Protein 2F8L (pdb70)

InterPro domains:
  IPR003356 DNA methylase, adenine-specific [PF02384] (98-310)
  IPR016843 S-adenosyl-L-methionine dependent adenine methyltransferase, bacteria, predicted [PIRSF026567] (1-331)
  IPR029063 S-adenosyl-L-methionine-dependent methyltransferase superfamily [G3DSA:3.40.50.150] (88-332)
  IPR029063 S-adenosyl-L-methionine-dependent methyltransferase superfamily [SSF53335] (14-311)
  IPR048375 YtxK-like, N-terminal helical domain [PF21106] (8-87)
  IPR052933 DNA Protection and Modification [PTHR41313] (4-294)

Organism: Listeria monocytogenes serovar 1/2a (strain ATCC BAA-679 / EGD-e) (NCBI:txid169963)

Structure (mmCIF, N/CA/C/O backbone):
data_2F8L
#
_entry.id   2F8L
#
_cell.length_a   99.595
_cell.length_b   99.595
_cell.length_c   117.084
_cell.angle_alpha   90.00
_cell.angle_beta   90.00
_cell.angle_gamma   90.00
#
_symmetry.space_group_name_H-M   'I 41'
#
loop_
_entity.id
_entity.type
_entity.pdbx_description
1 polymer 'hypothetical protein lmo1582'
2 non-polymer 'CHLORIDE ION'
3 non-polymer 'SULFATE ION'
4 non-polymer S-ADENOSYLMETHIONINE
5 non-polymer GLYCEROL
6 water water
#
loop_
_atom_site.group_PDB
_atom_site.id
_atom_site.type_symbol
_atom_site.label_atom_id
_atom_site.label_alt_id
_atom_site.label_comp_id
_atom_site.label_asym_id
_atom_site.label_entity_id
_atom_site.label_seq_id
_atom_site.pdbx_PDB_ins_code
_atom_site.Cartn_x
_atom_site.Cartn_y
_atom_site.Cartn_z
_atom_site.occupancy
_atom_site.B_iso_or_equiv
_atom_site.auth_seq_id
_atom_site.auth_comp_id
_atom_site.auth_asym_id
_atom_site.auth_atom_id
_atom_site.pdbx_PDB_model_num
ATOM 1 N N . ALA A 1 14 ? 62.958 10.771 47.927 1.00 48.66 2 ALA A N 1
ATOM 2 C CA . ALA A 1 14 ? 63.062 10.620 49.405 1.00 48.68 2 ALA A CA 1
ATOM 3 C C . ALA A 1 14 ? 62.294 9.442 49.952 1.00 50.89 2 ALA A C 1
ATOM 4 O O . ALA A 1 14 ? 62.627 8.272 49.733 1.00 53.72 2 ALA A O 1
ATOM 6 N N . ASN A 1 15 ? 61.226 9.783 50.650 1.00 52.64 3 ASN A N 1
ATOM 7 C CA . ASN A 1 15 ? 60.725 8.992 51.756 1.00 53.20 3 ASN A CA 1
ATOM 8 C C . ASN A 1 15 ? 61.672 9.168 52.936 1.00 51.33 3 ASN A C 1
ATOM 9 O O . ASN A 1 15 ? 61.259 9.628 53.992 1.00 52.02 3 ASN A O 1
ATOM 14 N N . GLU A 1 16 ? 62.938 8.817 52.752 1.00 49.86 4 GLU A N 1
ATOM 15 C CA . GLU A 1 16 ? 63.990 9.239 53.683 1.00 49.01 4 GLU A CA 1
ATOM 16 C C . GLU A 1 16 ? 63.821 10.741 54.057 1.00 44.96 4 GLU A C 1
ATOM 17 O O . GLU A 1 16 ? 63.528 11.078 55.215 1.00 38.51 4 GLU A O 1
ATOM 23 N N . ALA A 1 17 ? 63.955 11.624 53.067 1.00 43.49 5 ALA A N 1
ATOM 24 C CA . ALA A 1 17 ? 63.701 13.056 53.255 1.00 42.39 5 ALA A CA 1
ATOM 25 C C . ALA A 1 17 ? 62.246 13.366 53.627 1.00 42.42 5 ALA A C 1
ATOM 26 O O . ALA A 1 17 ? 62.018 14.170 54.535 1.00 42.36 5 ALA A O 1
ATOM 28 N N . THR A 1 18 ? 61.256 12.753 52.971 1.00 42.52 6 THR A N 1
ATOM 29 C CA . THR A 1 18 ? 59.866 13.156 53.285 1.00 42.30 6 THR A CA 1
ATOM 30 C C . THR A 1 18 ? 59.522 12.779 54.751 1.00 42.29 6 THR A C 1
ATOM 31 O O . THR A 1 18 ? 58.896 13.573 55.446 1.00 41.83 6 THR A O 1
ATOM 35 N N . GLN A 1 19 ? 59.984 11.615 55.231 1.00 42.69 7 GLN A N 1
ATOM 36 C CA . GLN A 1 19 ? 59.783 11.191 56.647 1.00 44.26 7 GLN A CA 1
ATOM 37 C C . GLN A 1 19 ? 60.441 12.134 57.658 1.00 44.86 7 GLN A C 1
ATOM 38 O O . GLN A 1 19 ? 59.849 12.453 58.694 1.00 44.91 7 GLN A O 1
ATOM 44 N N . GLU A 1 20 ? 61.671 12.550 57.356 1.00 44.31 8 GLU A N 1
ATOM 45 C CA . GLU A 1 20 ? 62.372 13.571 58.134 1.00 44.30 8 GLU A CA 1
ATOM 46 C C . GLU A 1 20 ? 61.537 14.848 58.273 1.00 42.68 8 GLU A C 1
ATOM 47 O O . GLU A 1 20 ? 61.368 15.355 59.381 1.00 41.18 8 GLU A O 1
ATOM 53 N N . LEU A 1 21 ? 61.004 15.351 57.153 1.00 42.16 9 LEU A N 1
ATOM 54 C CA . LEU A 1 21 ? 60.162 16.547 57.174 1.00 41.66 9 LEU A CA 1
ATOM 55 C C . LEU A 1 21 ? 58.853 16.308 57.933 1.00 42.75 9 LEU A C 1
ATOM 56 O O . LEU A 1 21 ? 58.404 17.179 58.691 1.00 43.01 9 LEU A O 1
ATOM 61 N N . PHE A 1 22 ? 58.239 15.142 57.725 1.00 42.62 10 PHE A N 1
ATOM 62 C CA . PHE A 1 22 ? 56.957 14.849 58.359 1.00 44.41 10 PHE A CA 1
ATOM 63 C C . PHE A 1 22 ? 57.154 14.757 59.867 1.00 43.33 10 PHE A C 1
ATOM 64 O O . PHE A 1 22 ? 56.323 15.259 60.627 1.00 43.36 10 PHE A O 1
ATOM 72 N N . GLN A 1 23 ? 58.246 14.128 60.297 1.00 42.78 11 GLN A N 1
ATOM 73 C CA . GLN A 1 23 ? 58.547 14.042 61.736 1.00 44.08 11 GLN A CA 1
ATOM 74 C C . GLN A 1 23 ? 58.698 15.433 62.366 1.00 42.63 11 GLN A C 1
ATOM 75 O O . GLN A 1 23 ? 58.211 15.661 63.472 1.00 42.12 11 GLN A O 1
ATOM 81 N N . VAL A 1 24 ? 59.307 16.372 61.642 1.00 42.70 12 VAL A N 1
ATOM 82 C CA . VAL A 1 24 ? 59.424 17.752 62.126 1.00 42.87 12 VAL A CA 1
ATOM 83 C C . VAL A 1 24 ? 58.061 18.433 62.176 1.00 43.39 12 VAL A C 1
ATOM 84 O O . VAL A 1 24 ? 57.751 19.141 63.130 1.00 43.70 12 VAL A O 1
ATOM 88 N N . LEU A 1 25 ? 57.253 18.217 61.146 1.00 44.67 13 LEU A N 1
ATOM 89 C CA . LEU A 1 25 ? 55.900 18.792 61.076 1.00 45.38 13 LEU A CA 1
ATOM 90 C C . LEU A 1 25 ? 54.994 18.202 62.158 1.00 45.31 13 LEU A C 1
ATOM 91 O O . LEU A 1 25 ? 54.210 18.920 62.787 1.00 45.78 13 LEU A O 1
ATOM 96 N N . ASP A 1 26 ? 55.096 16.888 62.346 1.00 44.97 14 ASP A N 1
ATOM 97 C CA . ASP A 1 26 ? 54.215 16.159 63.252 1.00 44.67 14 ASP A CA 1
ATOM 98 C C . ASP A 1 26 ? 54.497 16.592 64.680 1.00 44.43 14 ASP A C 1
ATOM 99 O O . ASP A 1 26 ? 53.595 17.056 65.372 1.00 42.65 14 ASP A O 1
ATOM 104 N N . ASN A 1 27 ? 55.758 16.457 65.093 1.00 44.50 15 ASN A N 1
ATOM 105 C CA . ASN A 1 27 ? 56.190 16.786 66.451 1.00 46.13 15 ASN A CA 1
ATOM 106 C C . ASN A 1 27 ? 55.829 18.209 66.840 1.00 45.80 15 ASN A C 1
ATOM 107 O O . ASN A 1 27 ? 55.343 18.453 67.943 1.00 46.12 15 ASN A O 1
ATOM 112 N N . THR A 1 28 ? 56.082 19.145 65.932 1.00 44.53 16 THR A N 1
ATOM 113 C CA . THR A 1 28 ? 55.854 20.551 66.213 1.00 43.19 16 THR A CA 1
ATOM 114 C C . THR A 1 28 ? 54.351 20.874 66.193 1.00 44.01 16 THR A C 1
ATOM 115 O O . THR A 1 28 ? 53.894 21.682 67.001 1.00 44.50 16 THR A O 1
ATOM 119 N N . ALA A 1 29 ? 53.583 20.224 65.306 1.00 44.17 17 ALA A N 1
ATOM 120 C CA . ALA A 1 29 ? 52.117 20.412 65.255 1.00 43.60 17 ALA A CA 1
ATOM 121 C C . ALA A 1 29 ? 51.415 19.830 66.496 1.00 43.05 17 ALA A C 1
ATOM 122 O O . ALA A 1 29 ? 50.424 20.391 66.964 1.00 42.39 17 ALA A O 1
ATOM 124 N N . ILE A 1 30 ? 51.925 18.714 67.017 1.00 42.78 18 ILE A N 1
ATOM 125 C CA . ILE A 1 30 ? 51.399 18.114 68.259 1.00 42.50 18 ILE A CA 1
ATOM 126 C C . ILE A 1 30 ? 51.592 19.035 69.468 1.00 42.11 18 ILE A C 1
ATOM 127 O O . ILE A 1 30 ? 50.740 19.058 70.356 1.00 42.58 18 ILE A O 1
ATOM 132 N N . ILE A 1 31 ? 52.699 19.784 69.491 1.00 41.77 19 ILE A N 1
ATOM 133 C CA . ILE A 1 31 ? 52.928 20.829 70.502 1.00 41.13 19 ILE A CA 1
ATOM 134 C C . ILE A 1 31 ? 51.931 21.977 70.332 1.00 41.58 19 ILE A C 1
ATOM 135 O O . ILE A 1 31 ? 51.179 22.303 71.252 1.00 41.06 19 ILE A O 1
ATOM 140 N N . LEU A 1 32 ? 51.928 22.578 69.143 1.00 42.97 20 LEU A N 1
ATOM 141 C CA . LEU A 1 32 ? 51.026 23.695 68.833 1.00 43.52 20 LEU A CA 1
ATOM 142 C C . LEU A 1 32 ? 49.544 23.315 68.988 1.00 43.66 20 LEU A C 1
ATOM 143 O O . LEU A 1 32 ? 48.727 24.154 69.372 1.00 44.62 20 LEU A O 1
ATOM 148 N N . GLN A 1 33 ? 49.210 22.053 68.720 1.00 42.51 21 GLN A N 1
ATOM 149 C CA . GLN A 1 33 ? 47.849 21.547 68.936 1.00 42.79 21 GLN A CA 1
ATOM 150 C C . GLN A 1 33 ? 47.463 21.598 70.413 1.00 43.31 21 GLN A C 1
ATOM 151 O O . GLN A 1 33 ? 46.310 21.887 70.743 1.00 42.57 21 GLN A O 1
ATOM 157 N N . ASN A 1 34 ? 48.428 21.326 71.292 1.00 43.06 22 ASN A N 1
ATOM 158 C CA . ASN A 1 34 ? 48.167 21.268 72.724 1.00 43.24 22 ASN A CA 1
ATOM 159 C C . ASN A 1 34 ? 48.249 22.641 73.407 1.00 42.25 22 ASN A C 1
ATOM 160 O O . ASN A 1 34 ? 47.367 22.999 74.192 1.00 42.02 22 ASN A O 1
ATOM 165 N N . GLU A 1 35 ? 49.296 23.405 73.103 1.00 40.60 23 GLU A N 1
ATOM 166 C CA . GLU A 1 35 ? 49.489 24.730 73.704 1.00 38.67 23 GLU A CA 1
ATOM 167 C C . GLU A 1 35 ? 48.392 25.708 73.292 1.00 37.54 23 GLU A C 1
ATOM 168 O O . GLU A 1 35 ? 47.812 26.399 74.132 1.00 33.58 23 GLU A O 1
ATOM 174 N N . LEU A 1 36 ? 48.105 25.742 71.989 1.00 38.53 24 LEU A N 1
ATOM 175 C CA . LEU A 1 36 ? 47.140 26.679 71.418 1.00 38.63 24 LEU A CA 1
ATOM 176 C C . LEU A 1 36 ? 45.696 26.141 71.467 1.00 39.92 24 LEU A C 1
ATOM 177 O O . LEU A 1 36 ? 44.745 26.906 71.272 1.00 39.75 24 LEU A O 1
ATOM 182 N N . GLU A 1 37 ? 45.544 24.836 71.720 1.00 41.17 25 GLU A N 1
ATOM 183 C CA . GLU A 1 37 ? 44.231 24.149 71.757 1.00 42.24 25 GLU A CA 1
ATOM 184 C C . GLU A 1 37 ? 43.463 24.217 70.414 1.00 44.12 25 GLU A C 1
ATOM 185 O O . GLU A 1 37 ? 42.233 24.352 70.368 1.00 44.74 25 GLU A O 1
ATOM 191 N N . ILE A 1 38 ? 44.216 24.091 69.328 1.00 43.96 26 ILE A N 1
ATOM 192 C CA . ILE A 1 38 ? 43.673 24.107 67.978 1.00 43.25 26 ILE A CA 1
ATOM 193 C C . ILE A 1 38 ? 43.718 22.674 67.437 1.00 44.95 26 ILE A C 1
ATOM 194 O O . ILE A 1 38 ? 44.358 21.808 68.032 1.00 42.91 26 ILE A O 1
ATOM 199 N N . SER A 1 39 ? 43.030 22.418 66.323 1.00 46.71 27 SER A N 1
ATOM 200 C CA . SER A 1 39 ? 43.045 21.077 65.714 1.00 47.21 27 SER A CA 1
ATOM 201 C C . SER A 1 39 ? 44.451 20.741 65.196 1.00 46.91 27 SER A C 1
ATOM 202 O O . SER A 1 39 ? 45.278 21.638 64.994 1.00 46.58 27 SER A O 1
ATOM 205 N N . TYR A 1 40 ? 44.724 19.451 65.003 1.00 46.42 28 TYR A N 1
ATOM 206 C CA . TYR A 1 40 ? 45.990 19.030 64.406 1.00 45.30 28 TYR A CA 1
ATOM 207 C C . TYR A 1 40 ? 46.130 19.648 63.025 1.00 44.65 28 TYR A C 1
ATOM 208 O O . TYR A 1 40 ? 47.226 20.034 62.628 1.00 43.04 28 TYR A O 1
ATOM 217 N N . LEU A 1 41 ? 45.015 19.743 62.298 1.00 46.23 29 LEU A N 1
ATOM 218 C CA . LEU A 1 41 ? 45.021 20.277 60.933 1.00 46.31 29 LEU A CA 1
ATOM 219 C C . LEU A 1 41 ? 45.340 21.772 60.920 1.00 45.76 29 LEU A C 1
ATOM 220 O O . LEU A 1 41 ? 46.127 22.244 60.094 1.00 46.06 29 LEU A O 1
ATOM 225 N N . GLU A 1 42 ? 44.740 22.507 61.853 1.00 45.09 30 GLU A N 1
ATOM 226 C CA . GLU A 1 42 ? 45.049 23.919 62.034 1.00 44.45 30 GLU A CA 1
ATOM 227 C C . GLU A 1 42 ? 46.468 24.133 62.565 1.00 43.78 30 GLU A C 1
ATOM 228 O O . GLU A 1 42 ? 47.081 25.173 62.293 1.00 44.10 30 GLU A O 1
ATOM 234 N N . ALA A 1 43 ? 46.971 23.157 63.330 1.00 43.66 31 ALA A N 1
ATOM 235 C CA . ALA A 1 43 ? 48.343 23.184 63.861 1.00 44.26 31 ALA A CA 1
ATOM 236 C C . ALA A 1 43 ? 49.381 22.943 62.757 1.00 43.87 31 ALA A C 1
ATOM 237 O O . ALA A 1 43 ? 50.512 23.450 62.836 1.00 46.43 31 ALA A O 1
ATOM 239 N N . VAL A 1 44 ? 49.000 22.155 61.750 1.00 44.77 32 VAL A N 1
ATOM 240 C CA . VAL A 1 44 ? 49.846 21.914 60.564 1.00 43.50 32 VAL A CA 1
ATOM 241 C C . VAL A 1 44 ? 50.050 23.216 59.783 1.00 41.85 32 VAL A C 1
ATOM 242 O O . VAL A 1 44 ? 51.159 23.509 59.353 1.00 41.44 32 VAL A O 1
ATOM 246 N N . TYR A 1 45 ? 49.005 24.027 59.646 1.00 41.46 33 TYR A N 1
ATOM 247 C CA . TYR A 1 45 ? 49.172 25.330 58.999 1.00 41.50 33 TYR A CA 1
ATOM 248 C C . TYR A 1 45 ? 50.132 26.218 59.815 1.00 41.72 33 TYR A C 1
ATOM 249 O O . TYR A 1 45 ? 51.139 26.733 59.293 1.00 42.93 33 TYR A O 1
ATOM 258 N N . GLU A 1 46 ? 49.791 26.384 61.094 1.00 40.43 34 GLU A N 1
ATOM 259 C CA . GLU A 1 46 ? 50.567 27.185 62.045 1.00 39.74 34 GLU A CA 1
ATOM 260 C C . GLU A 1 46 ? 52.037 26.768 62.121 1.00 37.41 34 GLU A C 1
ATOM 261 O O . GLU A 1 46 ? 52.913 27.623 62.048 1.00 36.53 34 GLU A O 1
ATOM 267 N N . THR A 1 47 ? 52.311 25.470 62.236 1.00 37.03 35 THR A N 1
ATOM 268 C CA . THR A 1 47 ? 53.710 24.997 62.235 1.00 37.88 35 THR A CA 1
ATOM 269 C C . THR A 1 47 ? 54.423 25.257 60.902 1.00 38.16 35 THR A C 1
ATOM 270 O O . THR A 1 47 ? 55.595 25.612 60.886 1.00 37.13 35 THR A O 1
ATOM 274 N N . GLY A 1 48 ? 53.691 25.141 59.794 1.00 38.76 36 GLY A N 1
ATOM 275 C CA . GLY A 1 48 ? 54.261 25.346 58.462 1.00 38.88 36 GLY A CA 1
ATOM 276 C C . GLY A 1 48 ? 54.689 26.762 58.120 1.00 36.96 36 GLY A C 1
ATOM 277 O O . GLY A 1 48 ? 55.665 26.960 57.411 1.00 37.04 36 GLY A O 1
ATOM 278 N N . GLU A 1 49 ? 53.932 27.750 58.575 1.00 37.96 37 GLU A N 1
ATOM 279 C CA . GLU A 1 49 ? 54.360 29.140 58.443 1.00 38.88 37 GLU A CA 1
ATOM 280 C C . GLU A 1 49 ? 55.600 29.413 59.287 1.00 39.37 37 GLU A C 1
ATOM 281 O O . GLU A 1 49 ? 56.491 30.149 58.855 1.00 40.02 37 GLU A O 1
ATOM 287 N N . ASN A 1 50 ? 55.663 28.822 60.484 1.00 41.55 38 ASN A N 1
ATOM 288 C CA . ASN A 1 50 ? 56.860 28.942 61.349 1.00 40.47 38 ASN A CA 1
ATOM 289 C C . ASN A 1 50 ? 58.088 28.432 60.596 1.00 39.61 38 ASN A C 1
ATOM 290 O O . ASN A 1 50 ? 59.062 29.148 60.405 1.00 39.49 38 ASN A O 1
ATOM 295 N N . LEU A 1 51 ? 58.011 27.183 60.154 1.00 39.46 39 LEU A N 1
ATOM 296 C CA . LEU A 1 51 ? 59.070 26.550 59.374 1.00 39.65 39 LEU A CA 1
ATOM 297 C C . LEU A 1 51 ? 59.477 27.380 58.146 1.00 39.22 39 LEU A C 1
ATOM 29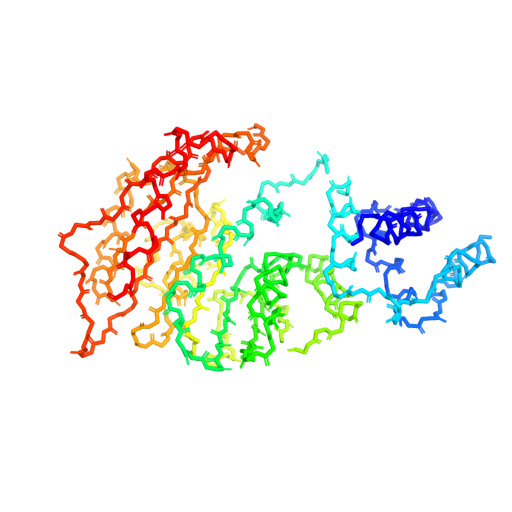8 O O . LEU A 1 51 ? 60.664 27.557 57.873 1.00 37.99 39 LEU A O 1
ATOM 303 N N . PHE A 1 52 ? 58.491 27.884 57.404 1.00 38.21 40 PHE A N 1
ATOM 304 C CA . PHE A 1 52 ? 58.773 28.621 56.172 1.00 36.55 40 PHE A CA 1
ATOM 305 C C . PHE A 1 52 ? 59.437 29.976 56.405 1.00 36.91 40 PHE A C 1
ATOM 306 O O . PHE A 1 52 ? 60.376 30.345 55.680 1.00 38.50 40 PHE A O 1
ATOM 314 N N . GLN A 1 53 ? 58.926 30.704 57.400 1.00 37.92 41 GLN A N 1
ATOM 315 C CA . GLN A 1 53 ? 59.407 32.048 57.764 1.00 39.68 41 GLN A CA 1
ATOM 316 C C . GLN A 1 53 ? 60.609 32.065 58.737 1.00 40.88 41 GLN A C 1
ATOM 317 O O . GLN A 1 53 ? 61.240 33.114 58.953 1.00 39.30 41 GLN A O 1
ATOM 323 N N . LYS A 1 54 ? 60.901 30.905 59.327 1.00 42.47 42 LYS A N 1
ATOM 324 C CA . LYS A 1 54 ? 62.023 30.718 60.239 1.00 43.54 42 LYS A CA 1
ATOM 325 C C . LYS A 1 54 ? 61.846 31.490 61.560 1.00 44.60 42 LYS A C 1
ATOM 326 O O . LYS A 1 54 ? 62.811 32.000 62.127 1.00 43.31 42 LYS A O 1
ATOM 332 N N . GLU A 1 55 ? 60.597 31.555 62.029 1.00 45.67 43 GLU A N 1
ATOM 333 C CA . GLU A 1 55 ? 60.243 32.137 63.330 1.00 46.80 43 GLU A CA 1
ATOM 334 C C . GLU A 1 55 ? 59.278 31.205 64.057 1.00 45.43 43 GLU A C 1
ATOM 335 O O . GLU A 1 55 ? 58.653 30.373 63.426 1.00 44.65 43 GLU A O 1
ATOM 341 N N . VAL A 1 56 ? 59.142 31.353 65.375 1.00 44.73 44 VAL A N 1
ATOM 342 C CA . VAL A 1 56 ? 57.975 30.791 66.071 1.00 43.83 44 VAL A CA 1
ATOM 343 C C . VAL A 1 56 ? 56.971 31.939 66.181 1.00 45.12 44 VAL A C 1
ATOM 344 O O . VAL A 1 56 ? 57.112 32.825 67.020 1.00 45.58 44 VAL A O 1
ATOM 348 N N . LEU A 1 57 ? 55.966 31.915 65.303 1.00 46.18 45 LEU A N 1
ATOM 349 C CA . LEU A 1 57 ? 55.100 33.080 65.079 1.00 46.05 45 LEU A CA 1
ATOM 350 C C . LEU A 1 57 ? 54.166 33.415 66.248 1.00 46.68 45 LEU A C 1
ATOM 351 O O . LEU A 1 57 ? 53.744 34.559 66.392 1.00 47.02 45 LEU A O 1
ATOM 356 N N . GLN A 1 58 ? 53.865 32.426 67.083 1.00 47.63 46 GLN A N 1
ATOM 357 C CA . GLN A 1 58 ? 52.901 32.586 68.173 1.00 47.70 46 GLN A CA 1
ATOM 358 C C . GLN A 1 58 ? 53.617 32.509 69.527 1.00 46.48 46 GLN A C 1
ATOM 359 O O . GLN A 1 58 ? 53.267 31.698 70.392 1.00 46.39 46 GLN A O 1
ATOM 365 N N . LYS A 1 59 ? 54.613 33.384 69.688 1.00 45.07 47 LYS A N 1
ATOM 366 C CA . LYS A 1 59 ? 55.503 33.389 70.855 1.00 43.32 47 LYS A CA 1
ATOM 367 C C . LYS A 1 59 ? 54.729 33.708 72.132 1.00 43.66 47 LYS A C 1
ATOM 368 O O . LYS A 1 59 ? 54.812 32.972 73.113 1.00 43.77 47 LYS A O 1
ATOM 370 N N . GLU A 1 60 ? 53.952 34.787 72.110 1.00 43.93 48 GLU A N 1
ATOM 371 C CA . GLU A 1 60 ? 53.091 35.142 73.238 1.00 44.58 48 GLU A CA 1
ATOM 372 C C . GLU A 1 60 ? 51.820 34.279 73.317 1.00 45.32 48 GLU A C 1
ATOM 373 O O . GLU A 1 60 ? 50.709 34.809 73.303 1.00 47.60 48 GLU A O 1
ATOM 379 N N . GLU A 1 61 ? 51.980 32.959 73.407 1.00 44.31 49 GLU A N 1
ATOM 380 C CA . GLU A 1 61 ? 50.836 32.033 73.456 1.00 43.21 49 GLU A CA 1
ATOM 381 C C . GLU A 1 61 ? 51.325 30.618 73.812 1.00 42.12 49 GLU A C 1
ATOM 382 O O . GLU A 1 61 ? 52.292 30.464 74.547 1.00 38.51 49 GLU A O 1
ATOM 384 N N . LYS A 1 66 ? 58.778 25.361 75.509 1.00 46.47 54 LYS A N 1
ATOM 385 C CA . LYS A 1 66 ? 58.099 24.896 74.292 1.00 48.56 54 LYS A CA 1
ATOM 386 C C . LYS A 1 66 ? 58.658 25.620 73.058 1.00 48.39 54 LYS A C 1
ATOM 387 O O . LYS A 1 66 ? 59.052 24.984 72.079 1.00 49.56 54 LYS A O 1
ATOM 393 N N . GLN A 1 67 ? 58.699 26.950 73.131 1.00 48.16 55 GLN A N 1
ATOM 394 C CA . GLN A 1 67 ? 59.283 27.805 72.088 1.00 46.30 55 GLN A CA 1
ATOM 395 C C . GLN A 1 67 ? 60.701 27.362 71.703 1.00 45.23 55 GLN A C 1
ATOM 396 O O . GLN A 1 67 ? 61.039 27.316 70.519 1.00 45.64 55 GLN A O 1
ATOM 402 N N . LEU A 1 68 ? 61.514 27.023 72.704 1.00 42.52 56 LEU A N 1
ATOM 403 C CA . LEU A 1 68 ? 62.846 26.459 72.478 1.00 41.61 56 LEU A CA 1
ATOM 404 C C . LEU A 1 68 ? 62.719 25.118 71.740 1.00 40.39 56 LEU A C 1
ATOM 405 O O . LEU A 1 68 ? 63.435 24.867 70.715 1.00 39.03 56 LEU A O 1
ATOM 407 N N . LYS A 1 69 ? 61.830 24.252 72.232 1.00 41.03 57 LYS A N 1
ATOM 408 C CA . LYS A 1 69 ? 61.601 22.932 71.646 1.00 41.90 57 LYS A CA 1
ATOM 409 C C . LYS A 1 69 ? 61.179 23.025 70.170 1.00 43.35 57 LYS A C 1
ATOM 410 O O . LYS A 1 69 ? 61.714 22.300 69.331 1.00 43.63 57 LYS A O 1
ATOM 412 N N . LEU A 1 70 ? 60.239 23.921 69.861 1.00 44.39 58 LEU A N 1
ATOM 413 C CA . LEU A 1 70 ? 59.785 24.155 68.474 1.00 45.31 58 LEU A CA 1
ATOM 414 C C . LEU A 1 70 ? 60.924 24.583 67.541 1.00 45.84 58 LEU A C 1
ATOM 415 O O . LEU A 1 70 ? 61.120 24.000 66.478 1.00 47.01 58 LEU A O 1
ATOM 420 N N . GLN A 1 71 ? 61.665 25.601 67.962 1.00 46.53 59 GLN A N 1
ATOM 421 C CA . GLN A 1 71 ? 62.787 26.160 67.208 1.00 47.09 59 GLN A CA 1
ATOM 422 C C . GLN A 1 71 ? 63.875 25.126 66.883 1.00 45.98 59 GLN A C 1
ATOM 423 O O . GLN A 1 71 ? 64.394 25.096 65.751 1.00 45.77 59 GLN A O 1
ATOM 429 N N . ALA A 1 72 ? 64.211 24.290 67.874 1.00 44.98 60 ALA A N 1
ATOM 430 C CA . ALA A 1 72 ? 65.201 23.218 67.697 1.00 44.83 60 ALA A CA 1
ATOM 431 C C . ALA A 1 72 ? 64.738 22.188 66.665 1.00 45.72 60 ALA A C 1
ATOM 432 O O . ALA A 1 72 ? 65.540 21.662 65.890 1.00 47.14 60 ALA A O 1
ATOM 434 N N . SER A 1 73 ? 63.439 21.905 66.660 1.00 44.58 61 SER A N 1
ATOM 435 C CA . SER A 1 73 ? 62.863 20.966 65.710 1.00 44.29 61 SER A CA 1
ATOM 436 C C . SER A 1 73 ? 62.862 21.542 64.279 1.00 42.07 61 SER A C 1
ATOM 437 O O . SER A 1 73 ? 63.169 20.830 63.319 1.00 39.29 61 SER A O 1
ATOM 440 N N . TYR A 1 74 ? 62.547 22.832 64.154 1.00 41.27 62 TYR A N 1
ATOM 441 C CA . TYR A 1 74 ? 62.571 23.530 62.862 1.00 41.48 62 TYR A CA 1
ATOM 442 C C . TYR A 1 74 ? 63.978 23.685 62.275 1.00 41.21 62 TYR A C 1
ATOM 443 O O . TYR A 1 74 ? 64.163 23.654 61.059 1.00 40.86 62 TYR A O 1
ATOM 452 N N . GLU A 1 75 ? 64.964 23.876 63.141 1.00 42.95 63 GLU A N 1
ATOM 453 C CA . GLU A 1 75 ? 66.328 24.110 62.686 1.00 42.92 63 GLU A CA 1
ATOM 454 C C . GLU A 1 75 ? 67.081 22.800 62.407 1.00 41.42 63 GLU A C 1
ATOM 455 O O . GLU A 1 75 ? 68.114 22.802 61.705 1.00 40.67 63 GLU A O 1
ATOM 461 N N . SER A 1 76 ? 66.519 21.681 62.887 1.00 41.05 64 SER A N 1
ATOM 462 C CA . SER A 1 76 ? 67.047 20.346 62.583 1.00 39.76 64 SER A CA 1
ATOM 463 C C . SER A 1 76 ? 67.031 19.986 61.087 1.00 39.83 64 SER A C 1
ATOM 464 O O . SER A 1 76 ? 67.687 19.017 60.685 1.00 37.69 64 SER A O 1
ATOM 467 N N . ILE A 1 77 ? 66.261 20.718 60.274 1.00 40.55 65 ILE A N 1
ATOM 468 C CA . ILE A 1 77 ? 66.280 20.509 58.822 1.00 42.33 65 ILE A CA 1
ATOM 469 C C . ILE A 1 77 ? 66.472 21.829 58.078 1.00 43.92 65 ILE A C 1
ATOM 470 O O . ILE A 1 77 ? 66.111 22.901 58.587 1.00 45.02 65 ILE A O 1
ATOM 475 N N . GLU A 1 78 ? 67.065 21.737 56.886 1.00 44.53 66 GLU A N 1
ATOM 476 C CA . GLU A 1 78 ? 67.197 22.867 55.971 1.00 45.49 66 GLU A CA 1
ATOM 477 C C . GLU A 1 78 ? 66.404 22.501 54.744 1.00 45.93 66 GLU A C 1
ATOM 478 O O . GLU A 1 78 ? 66.762 21.556 54.036 1.00 44.98 66 GLU A O 1
ATOM 484 N N . LEU A 1 79 ? 65.316 23.233 54.493 1.00 48.07 67 LEU A N 1
ATOM 485 C CA . LEU A 1 79 ? 64.348 22.832 53.462 1.00 47.06 67 LEU A CA 1
ATOM 486 C C . LEU A 1 79 ? 64.893 22.953 52.042 1.00 45.90 67 LEU A C 1
ATOM 487 O O . LEU A 1 79 ? 64.381 22.304 51.131 1.00 45.04 67 LEU A O 1
ATOM 492 N N . GLU A 1 80 ? 65.930 23.769 51.859 1.00 45.36 68 GLU A N 1
ATOM 493 C CA . GLU A 1 80 ? 66.521 23.994 50.541 1.00 45.39 68 GLU A CA 1
ATOM 494 C C . GLU A 1 80 ? 67.086 22.680 49.984 1.00 44.11 68 GLU A C 1
ATOM 495 O O . GLU A 1 80 ? 67.118 22.475 48.756 1.00 43.23 68 GLU A O 1
ATOM 501 N N . ASN A 1 81 ? 67.487 21.790 50.903 1.00 43.11 69 ASN A N 1
ATOM 502 C CA . ASN A 1 81 ? 67.992 20.451 50.571 1.00 42.89 69 ASN A CA 1
ATOM 503 C C . ASN A 1 81 ? 66.928 19.399 50.228 1.00 42.59 69 ASN A C 1
ATOM 504 O O . ASN A 1 81 ? 67.271 18.263 49.911 1.00 42.35 69 ASN A O 1
ATOM 509 N N . PHE A 1 82 ? 65.648 19.760 50.306 1.00 42.38 70 PHE A N 1
ATOM 510 C CA . PHE A 1 82 ? 64.565 18.835 50.019 1.00 41.05 70 PHE A CA 1
ATOM 511 C C . PHE A 1 82 ? 63.969 19.245 48.688 1.00 41.13 70 PHE A C 1
ATOM 512 O O . PHE A 1 82 ? 63.892 20.431 48.387 1.00 42.06 70 PHE A O 1
ATOM 520 N N . SER A 1 83 ? 63.530 18.277 47.891 1.00 39.73 71 SER A N 1
ATOM 521 C CA . SER A 1 83 ? 62.910 18.586 46.615 1.00 39.10 71 SER A CA 1
ATOM 522 C C . SER A 1 83 ? 61.456 19.041 46.846 1.00 39.93 71 SER A C 1
ATOM 523 O O . SER A 1 83 ? 60.886 18.872 47.941 1.00 37.01 71 SER A O 1
ATOM 526 N N . ASN A 1 84 ? 60.865 19.634 45.818 1.00 39.55 72 ASN A N 1
ATOM 527 C CA . ASN A 1 84 ? 59.474 20.053 45.915 1.00 39.94 72 ASN A CA 1
ATOM 528 C C . ASN A 1 84 ? 58.554 18.869 46.221 1.00 38.23 72 ASN A C 1
ATOM 529 O O . ASN A 1 84 ? 57.670 18.979 47.076 1.00 37.95 72 ASN A O 1
ATOM 534 N N . GLU A 1 85 ? 58.796 17.739 45.557 1.00 38.93 73 GLU A N 1
ATOM 535 C CA . GLU A 1 85 ? 58.010 16.524 45.769 1.00 39.88 73 GLU A CA 1
ATOM 536 C C . GLU A 1 85 ? 58.203 15.944 47.152 1.00 39.94 73 GLU A C 1
ATOM 537 O O . GLU A 1 85 ? 57.246 15.439 47.729 1.00 42.54 73 GLU A O 1
ATOM 543 N N . GLU A 1 86 ? 59.429 15.982 47.677 1.00 40.77 74 GLU A N 1
ATOM 544 C CA . GLU A 1 86 ? 59.687 15.509 49.044 1.00 40.18 74 GLU A CA 1
ATOM 545 C C . GLU A 1 86 ? 58.978 16.364 50.086 1.00 41.57 74 GLU A C 1
ATOM 546 O O . GLU A 1 86 ? 58.518 15.855 51.118 1.00 40.44 74 GLU A O 1
ATOM 552 N N . ILE A 1 87 ? 58.907 17.670 49.808 1.00 42.22 75 ILE A N 1
ATOM 553 C CA . ILE A 1 87 ? 58.207 18.614 50.675 1.00 40.94 75 ILE A CA 1
ATOM 554 C C . ILE A 1 87 ? 56.686 18.398 50.579 1.00 42.15 75 ILE A C 1
ATOM 555 O O . ILE A 1 87 ? 55.970 18.402 51.596 1.00 43.06 75 ILE A O 1
ATOM 560 N N . ARG A 1 88 ? 56.193 18.207 49.361 1.00 38.90 76 ARG A N 1
ATOM 561 C CA . ARG A 1 88 ? 54.787 17.939 49.184 1.00 37.08 76 ARG A CA 1
ATOM 562 C C . ARG A 1 88 ? 54.393 16.631 49.861 1.00 37.82 76 ARG A C 1
ATOM 563 O O . ARG A 1 88 ? 53.399 16.598 50.591 1.00 35.93 76 ARG A O 1
ATOM 571 N N . LYS A 1 89 ? 55.180 15.564 49.647 1.00 38.92 77 LYS A N 1
ATOM 572 C CA . LYS A 1 89 ? 54.836 14.256 50.198 1.00 39.80 77 LYS A CA 1
ATOM 573 C C . LYS A 1 89 ? 54.862 14.269 51.737 1.00 38.53 77 LYS A C 1
ATOM 574 O O . LYS A 1 89 ? 54.093 13.537 52.387 1.00 36.75 77 LYS A O 1
ATOM 580 N N . GLY A 1 90 ? 55.698 15.140 52.305 1.00 39.07 78 GLY A N 1
ATOM 581 C CA . GLY A 1 90 ? 55.808 15.317 53.743 1.00 39.47 78 GLY A CA 1
ATOM 582 C C . GLY A 1 90 ? 54.576 15.990 54.324 1.00 41.79 78 GLY A C 1
ATOM 583 O O . GLY A 1 90 ? 54.039 15.555 55.368 1.00 41.41 78 GLY A O 1
ATOM 584 N N . LEU A 1 91 ? 54.141 17.070 53.669 1.00 43.74 79 LEU A N 1
ATOM 585 C CA . LEU A 1 91 ? 52.867 17.744 54.002 1.00 42.98 79 LEU A CA 1
ATOM 586 C C . LEU A 1 91 ? 51.649 16.808 53.810 1.00 43.39 79 LEU A C 1
ATOM 587 O O . LEU A 1 91 ? 50.729 16.801 54.618 1.00 44.64 79 LEU A O 1
ATOM 592 N N . GLN A 1 92 ? 51.674 16.010 52.747 1.00 41.35 80 GLN A N 1
ATOM 593 C CA . GLN A 1 92 ? 50.622 15.044 52.449 1.00 42.57 80 GLN A CA 1
ATOM 594 C C . GLN A 1 92 ? 50.426 14.067 53.613 1.00 41.40 80 GLN A C 1
ATOM 595 O O . GLN A 1 92 ? 49.290 13.731 53.952 1.00 40.00 80 GLN A O 1
ATOM 601 N N . LEU A 1 93 ? 51.526 13.624 54.223 1.00 39.68 81 LEU A N 1
ATOM 602 C CA . LEU A 1 93 ? 51.436 12.755 55.412 1.00 39.10 81 LEU A CA 1
ATOM 603 C C . LEU A 1 93 ? 50.771 13.475 56.601 1.00 39.09 81 LEU A C 1
ATOM 604 O O . LEU A 1 93 ? 49.959 12.876 57.300 1.00 39.09 81 LEU A O 1
ATOM 609 N N . ALA A 1 94 ? 51.094 14.752 56.811 1.00 39.20 82 ALA A N 1
ATOM 610 C CA . ALA A 1 94 ? 50.489 15.537 57.903 1.00 39.46 82 ALA A CA 1
ATOM 611 C C . ALA A 1 94 ? 49.007 15.834 57.629 1.00 40.07 82 ALA A C 1
ATOM 612 O O . ALA A 1 94 ? 48.174 15.735 58.532 1.00 40.20 82 ALA A O 1
ATOM 614 N N . LEU A 1 95 ? 48.693 16.187 56.382 1.00 39.56 83 LEU A N 1
ATOM 615 C CA . LEU A 1 95 ? 47.321 16.484 55.983 1.00 42.67 83 LEU A CA 1
ATOM 616 C C . LEU A 1 95 ? 46.438 15.258 56.162 1.00 40.94 83 LEU A C 1
ATOM 617 O O . LEU A 1 95 ? 45.330 15.358 56.690 1.00 41.62 83 LEU A O 1
ATOM 622 N N . LEU A 1 96 ? 46.960 14.116 55.728 1.00 41.40 84 LEU A N 1
ATOM 623 C CA . LEU A 1 96 ? 46.301 12.821 55.844 1.00 41.45 84 LEU A CA 1
ATOM 624 C C . LEU A 1 9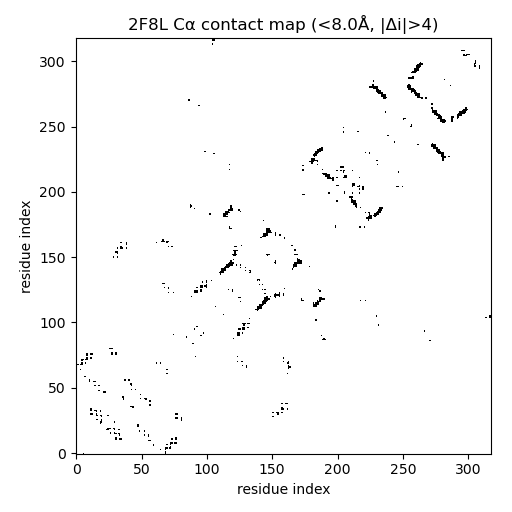6 ? 45.999 12.489 57.309 1.00 40.40 84 LEU A C 1
ATOM 625 O O . LEU A 1 96 ? 44.863 12.120 57.664 1.00 42.34 84 LEU A O 1
ATOM 630 N N . LYS A 1 97 ? 47.014 12.603 58.155 1.00 40.32 85 LYS A N 1
ATOM 631 C CA . LYS A 1 97 ? 46.833 12.475 59.617 1.00 41.32 85 LYS A CA 1
ATOM 632 C C . LYS A 1 97 ? 45.718 13.406 60.136 1.00 42.36 85 LYS A C 1
ATOM 633 O O . LYS A 1 97 ? 44.831 12.970 60.867 1.00 41.37 85 LYS A O 1
ATOM 639 N N . GLY A 1 98 ? 45.756 14.669 59.703 1.00 43.25 86 GLY A N 1
ATOM 640 C CA . GLY A 1 98 ? 44.817 15.688 60.145 1.00 42.27 86 GLY A CA 1
ATOM 641 C C . GLY A 1 98 ? 43.394 15.491 59.647 1.00 42.20 86 GLY A C 1
ATOM 642 O O . GLY A 1 98 ? 42.471 16.095 60.182 1.00 40.63 86 GLY A O 1
ATOM 651 N N . LYS A 1 100 ? 41.909 12.380 59.141 1.00 38.18 88 LYS A N 1
ATOM 652 C CA . LYS A 1 100 ? 41.499 11.015 59.436 1.00 41.01 88 LYS A CA 1
ATOM 653 C C . LYS A 1 100 ? 40.077 10.898 60.016 1.00 39.94 88 LYS A C 1
ATOM 654 O O . LYS A 1 100 ? 39.336 9.990 59.633 1.00 41.70 88 LYS A O 1
ATOM 660 N N . HIS A 1 101 ? 39.714 11.810 60.918 1.00 38.64 89 HIS A N 1
ATOM 661 C CA . HIS A 1 101 ? 38.360 11.882 61.495 1.00 37.22 89 HIS A CA 1
ATOM 662 C C . HIS A 1 101 ? 37.782 13.301 61.453 1.00 37.01 89 HIS A C 1
ATOM 663 O O . HIS A 1 101 ? 38.521 14.284 61.518 1.00 37.46 89 HIS A O 1
ATOM 670 N N . GLY A 1 102 ? 36.454 13.396 61.334 1.00 35.98 90 GLY A N 1
ATOM 671 C CA . GLY A 1 102 ? 35.751 14.667 61.437 1.00 35.80 90 GLY A CA 1
ATOM 672 C C . GLY A 1 102 ? 35.773 15.545 60.199 1.00 37.96 90 GLY A C 1
ATOM 673 O O . GLY A 1 102 ? 35.136 16.590 60.178 1.00 37.18 90 GLY A O 1
ATOM 674 N N . ILE A 1 103 ? 36.510 15.137 59.167 1.00 39.76 91 ILE A N 1
ATOM 675 C CA . ILE A 1 103 ? 36.531 15.884 57.915 1.00 40.73 91 ILE A CA 1
ATOM 676 C C . ILE A 1 103 ? 35.494 15.285 56.965 1.00 42.97 91 ILE A C 1
ATOM 677 O O . ILE A 1 103 ? 35.447 14.088 56.726 1.00 44.09 91 ILE A O 1
ATOM 682 N N . GLN A 1 104 ? 34.648 16.138 56.430 1.00 43.56 92 GLN A N 1
ATOM 683 C CA . GLN A 1 104 ? 33.689 15.707 55.443 1.00 43.97 92 GLN A CA 1
ATOM 684 C C . GLN A 1 104 ? 34.346 15.392 54.091 1.00 42.06 92 GLN A C 1
ATOM 685 O O . GLN A 1 104 ? 35.392 15.960 53.742 1.00 39.94 92 GLN A O 1
ATOM 691 N N . VAL A 1 105 ? 33.704 14.491 53.344 1.00 40.10 93 VAL A N 1
ATOM 692 C CA . VAL A 1 105 ? 34.196 13.995 52.056 1.00 43.01 93 VAL A CA 1
ATOM 693 C C . VAL A 1 105 ? 34.538 15.163 51.139 1.00 43.18 93 VAL A C 1
ATOM 694 O O . VAL A 1 105 ? 35.544 15.152 50.441 1.00 43.44 93 VAL A O 1
ATOM 698 N N . ASN A 1 106 ? 33.720 16.202 51.188 1.00 43.57 94 ASN A N 1
ATOM 699 C CA . ASN A 1 106 ? 33.935 17.368 50.363 1.00 43.77 94 ASN A CA 1
ATOM 700 C C . ASN A 1 106 ? 35.159 18.183 50.736 1.00 46.04 94 ASN A C 1
ATOM 701 O O . ASN A 1 106 ? 35.582 19.013 49.918 1.00 46.63 94 ASN A O 1
ATOM 706 N N . HIS A 1 107 ? 35.695 17.989 51.954 1.00 44.69 95 HIS A N 1
ATOM 707 C CA . HIS A 1 107 ? 36.953 18.641 52.360 1.00 45.76 95 HIS A CA 1
ATOM 708 C C . HIS A 1 107 ? 38.211 17.747 52.355 1.00 44.79 95 HIS A C 1
ATOM 709 O O . HIS A 1 107 ? 39.268 18.187 52.776 1.00 44.55 95 HIS A O 1
ATOM 716 N N . GLN A 1 108 ? 38.082 16.522 51.854 1.00 44.58 96 GLN A N 1
ATOM 717 C CA . GLN A 1 108 ? 39.153 15.530 51.863 1.00 44.79 96 GLN A CA 1
ATOM 718 C C . GLN A 1 108 ? 40.143 15.878 50.772 1.00 44.75 96 GLN A C 1
ATOM 719 O O . GLN A 1 108 ? 39.723 16.224 49.631 1.00 44.97 96 GLN A O 1
ATOM 741 N N . THR A 1 110 ? 43.047 15.285 47.882 1.00 46.68 98 THR A N 1
ATOM 742 C CA . THR A 1 110 ? 43.176 14.279 46.806 1.00 45.48 98 THR A CA 1
ATOM 743 C C . THR A 1 110 ? 44.592 13.694 46.957 1.00 45.08 98 THR A C 1
ATOM 744 O O . THR A 1 110 ? 45.579 14.430 46.808 1.00 46.18 98 THR A O 1
ATOM 748 N N . PRO A 1 111 ? 44.683 12.390 47.282 1.00 44.45 99 PRO A N 1
ATOM 749 C CA . PRO A 1 111 ? 45.985 11.754 47.459 1.00 45.57 99 PRO A CA 1
ATOM 750 C C . PRO A 1 111 ? 46.595 11.518 46.105 1.00 42.57 99 PRO A C 1
ATOM 751 O O . PRO A 1 111 ? 45.863 11.405 45.126 1.00 41.21 99 PRO A O 1
ATOM 755 N N . ASP A 1 112 ? 47.919 11.456 46.071 1.00 42.47 100 ASP A N 1
ATOM 756 C CA . ASP A 1 112 ? 48.676 11.339 44.822 1.00 44.54 100 ASP A CA 1
ATOM 757 C C . ASP A 1 112 ? 48.539 9.991 44.120 1.00 43.41 100 ASP A C 1
ATOM 758 O O . ASP A 1 112 ? 48.858 9.877 42.948 1.00 42.50 100 ASP A O 1
ATOM 763 N N . SER A 1 113 ? 48.007 8.984 44.813 1.00 44.06 101 SER A N 1
ATOM 764 C CA . SER A 1 113 ? 47.586 7.747 44.158 1.00 44.66 101 SER A CA 1
ATOM 765 C C . SER A 1 113 ? 46.659 8.107 43.007 1.00 45.52 101 SER A C 1
ATOM 766 O O . SER A 1 113 ? 46.684 7.459 41.962 1.00 47.52 101 SER A O 1
ATOM 769 N N . ILE A 1 114 ? 45.848 9.155 43.212 1.00 44.45 102 ILE A N 1
ATOM 770 C CA . ILE A 1 114 ? 44.925 9.664 42.201 1.00 44.78 102 ILE A CA 1
ATOM 771 C C . ILE A 1 114 ? 45.550 10.821 41.392 1.00 41.84 102 ILE A C 1
ATOM 772 O O . ILE A 1 114 ? 45.410 10.873 40.200 1.00 43.36 102 ILE A O 1
ATOM 777 N N . GLY A 1 115 ? 46.237 11.725 42.060 1.00 42.38 103 GLY A N 1
ATOM 778 C CA . GLY A 1 115 ? 46.887 12.863 41.419 1.00 44.31 103 GLY A CA 1
ATOM 779 C C . GLY A 1 115 ? 47.872 12.466 40.336 1.00 42.09 103 GLY A C 1
ATOM 780 O O . GLY A 1 115 ? 47.927 13.106 39.313 1.00 42.28 103 GLY A O 1
ATOM 781 N N . PHE A 1 116 ? 48.655 11.407 40.578 1.00 40.66 104 PHE A N 1
ATOM 782 C CA . PHE A 1 116 ? 49.555 10.860 39.560 1.00 39.36 104 PHE A CA 1
ATOM 783 C C . PHE A 1 116 ? 48.844 10.403 38.338 1.00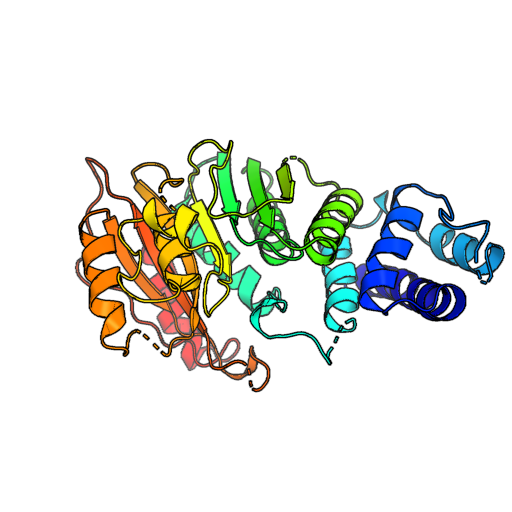 35.48 104 PHE A C 1
ATOM 784 O O . PHE A 1 116 ? 49.374 10.501 37.250 1.00 37.49 104 PHE A O 1
ATOM 792 N N . ILE A 1 117 ? 47.649 9.862 38.515 1.00 38.13 105 ILE A N 1
ATOM 793 C CA . ILE A 1 117 ? 46.832 9.455 37.388 1.00 40.34 105 ILE A CA 1
ATOM 794 C C . ILE A 1 117 ? 46.362 10.670 36.576 1.00 41.77 105 ILE A C 1
ATOM 795 O O . ILE A 1 117 ? 46.379 10.670 35.325 1.00 40.45 105 ILE A O 1
ATOM 800 N N . VAL A 1 118 ? 45.939 11.701 37.290 1.00 38.71 106 VAL A N 1
ATOM 801 C CA . VAL A 1 118 ? 45.570 12.959 36.643 1.00 42.41 106 VAL A CA 1
ATOM 802 C C . VAL A 1 118 ? 46.781 13.577 35.911 1.00 36.69 106 VAL A C 1
ATOM 803 O O . VAL A 1 118 ? 46.652 13.962 34.763 1.00 38.08 106 VAL A O 1
ATOM 807 N N . ALA A 1 119 ? 47.936 13.608 36.550 1.00 36.91 107 ALA A N 1
ATOM 808 C CA . ALA A 1 119 ? 49.172 14.156 35.932 1.00 39.37 107 ALA A CA 1
ATOM 809 C C . ALA A 1 119 ? 49.520 13.411 34.653 1.00 41.41 107 ALA A C 1
ATOM 810 O O . ALA A 1 119 ? 49.849 14.029 33.654 1.00 40.78 107 ALA A O 1
ATOM 812 N N . TYR A 1 120 ? 49.414 12.076 34.691 1.00 41.99 108 TYR A N 1
ATOM 813 C CA . TYR A 1 120 ? 49.620 11.234 33.508 1.00 40.10 108 TYR A CA 1
ATOM 814 C C . TYR A 1 120 ? 48.696 11.601 32.324 1.00 38.22 108 TYR A C 1
ATOM 815 O O . TYR A 1 120 ? 49.139 11.727 31.163 1.00 35.61 108 TYR A O 1
ATOM 824 N N . LEU A 1 121 ? 47.418 11.739 32.610 1.00 38.79 109 LEU A N 1
ATOM 825 C CA . LEU A 1 121 ? 46.433 12.082 31.605 1.00 40.30 109 LEU A CA 1
ATOM 826 C C . LEU A 1 121 ? 46.668 13.475 30.960 1.00 39.62 109 LEU A C 1
ATOM 827 O O . LEU A 1 121 ? 46.510 13.628 29.741 1.00 39.72 109 LEU A O 1
ATOM 832 N N . LEU A 1 122 ? 47.038 14.469 31.775 1.00 40.97 110 LEU A N 1
ATOM 833 C CA . LEU A 1 122 ? 47.432 15.784 31.285 1.00 44.30 110 LEU A CA 1
ATOM 834 C C . LEU A 1 122 ? 48.619 15.685 30.368 1.00 44.93 110 LEU A C 1
ATOM 835 O O . LEU A 1 122 ? 4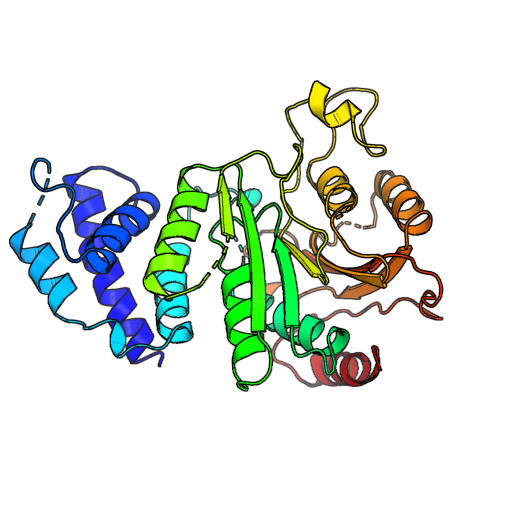8.642 16.359 29.355 1.00 43.26 110 LEU A O 1
ATOM 840 N N . GLU A 1 123 ? 49.615 14.893 30.773 1.00 45.00 111 GLU A N 1
ATOM 841 C CA . GLU A 1 123 ? 50.758 14.584 29.924 1.00 49.12 111 GLU A CA 1
ATOM 842 C C . GLU A 1 123 ? 50.309 14.114 28.537 1.00 46.62 111 GLU A C 1
ATOM 843 O O . GLU A 1 123 ? 50.962 14.432 27.562 1.00 46.24 111 GLU A O 1
ATOM 849 N N . LYS A 1 124 ? 49.254 13.312 28.441 1.00 44.16 112 LYS A N 1
ATOM 850 C CA . LYS A 1 124 ? 48.840 12.840 27.126 1.00 44.76 112 LYS A CA 1
ATOM 851 C C . LYS A 1 124 ? 48.253 14.008 26.329 1.00 42.33 112 LYS A C 1
ATOM 852 O O . LYS A 1 124 ? 48.414 14.028 25.142 1.00 45.27 112 LYS A O 1
ATOM 858 N N . VAL A 1 125 ? 47.537 14.939 26.950 1.00 44.14 113 VAL A N 1
ATOM 859 C CA . VAL A 1 125 ? 46.800 15.940 26.150 1.00 46.21 113 VAL A CA 1
ATOM 860 C C . VAL A 1 125 ? 47.609 17.155 25.769 1.00 50.93 113 VAL A C 1
ATOM 861 O O . VAL A 1 125 ? 47.287 17.799 24.780 1.00 53.74 113 VAL A O 1
ATOM 865 N N . ILE A 1 126 ? 48.671 17.446 26.525 1.00 52.44 114 ILE A N 1
ATOM 866 C CA . ILE A 1 126 ? 49.445 18.667 26.341 1.00 56.22 114 ILE A CA 1
ATOM 867 C C . ILE A 1 126 ? 50.558 18.448 25.334 1.00 62.11 114 ILE A C 1
ATOM 868 O O . ILE A 1 126 ? 51.024 19.393 24.698 1.00 63.08 114 ILE A O 1
ATOM 873 N N . GLN A 1 127 ? 50.980 17.195 25.211 1.00 65.84 115 GLN A N 1
ATOM 874 C CA . GLN A 1 127 ? 51.811 16.732 24.108 1.00 68.02 115 GLN A CA 1
ATOM 875 C C . GLN A 1 127 ? 53.161 17.431 24.059 1.00 66.23 115 GLN A C 1
ATOM 876 O O . GLN A 1 127 ? 54.009 17.156 24.917 1.00 63.96 115 GLN A O 1
ATOM 882 N N . LYS A 1 128 ? 53.389 18.310 23.083 1.00 65.67 116 LYS A N 1
ATOM 883 C CA . LYS A 1 128 ? 54.676 18.990 23.018 1.00 65.53 116 LYS A CA 1
ATOM 884 C C . LYS A 1 128 ? 54.547 20.492 23.311 1.00 61.19 116 LYS A C 1
ATOM 885 O O . LYS A 1 128 ? 55.383 21.281 22.884 1.00 61.15 116 LYS A O 1
ATOM 891 N N . LYS A 1 129 ? 53.521 20.881 24.072 1.00 56.26 117 LYS A N 1
ATOM 892 C CA . LYS A 1 129 ? 53.467 22.246 24.585 1.00 52.56 117 LYS A CA 1
ATOM 893 C C . LYS A 1 129 ? 54.550 22.441 25.652 1.00 50.80 117 LYS A C 1
ATOM 894 O O . LYS A 1 129 ? 54.839 21.547 26.447 1.00 50.70 117 LYS A O 1
ATOM 900 N N . LYS A 1 130 ? 55.167 23.609 25.632 1.00 48.34 118 LYS A N 1
ATOM 901 C CA . LYS A 1 130 ? 56.202 23.960 26.592 1.00 48.93 118 LYS A CA 1
ATOM 902 C C . LYS A 1 130 ? 55.639 24.856 27.698 1.00 44.62 118 LYS A C 1
ATOM 903 O O . LYS A 1 130 ? 56.300 25.124 28.696 1.00 42.10 118 LYS A O 1
ATOM 909 N N . ASN A 1 131 ? 54.422 25.342 27.493 1.00 44.44 119 ASN A N 1
ATOM 910 C CA . ASN A 1 131 ? 53.697 26.115 28.498 1.00 45.53 119 ASN A CA 1
ATOM 911 C C . ASN A 1 131 ? 52.319 25.535 28.664 1.00 45.34 119 ASN A C 1
ATOM 912 O O . ASN A 1 131 ? 51.628 25.349 27.673 1.00 49.19 119 ASN A O 1
ATOM 917 N N . VAL A 1 132 ? 51.933 25.226 29.901 1.00 44.09 120 VAL A N 1
ATOM 918 C CA . VAL A 1 132 ? 50.575 24.747 30.189 1.00 43.39 120 VAL A CA 1
ATOM 919 C C . VAL A 1 132 ? 50.009 25.598 31.291 1.00 41.90 120 VAL A C 1
ATOM 920 O O . VAL A 1 132 ? 50.654 25.780 32.296 1.00 43.23 120 VAL A O 1
ATOM 924 N N . SER A 1 133 ? 48.800 26.125 31.101 1.00 41.95 121 SER A N 1
ATOM 925 C CA . SER A 1 133 ? 48.062 26.802 32.165 1.00 37.63 121 SER A CA 1
ATOM 926 C C . SER A 1 133 ? 46.964 25.896 32.673 1.00 37.19 121 SER A C 1
ATOM 927 O O . SER A 1 133 ? 46.281 25.188 31.904 1.00 37.20 121 SER A O 1
ATOM 930 N N . ILE A 1 134 ? 46.798 25.911 33.982 1.00 34.43 122 ILE A N 1
ATOM 931 C CA . ILE A 1 134 ? 45.891 25.006 34.667 1.00 38.97 122 ILE A CA 1
ATOM 932 C C . ILE A 1 134 ? 45.091 25.813 35.700 1.00 37.38 122 ILE A C 1
ATOM 933 O O . ILE A 1 134 ? 45.623 26.716 36.307 1.00 37.07 122 ILE A O 1
ATOM 938 N N . LEU A 1 135 ? 43.822 25.454 35.883 1.00 40.35 123 LEU A N 1
ATOM 939 C CA . LEU A 1 135 ? 42.979 25.992 36.917 1.00 39.65 123 LEU A CA 1
ATOM 940 C C . LEU A 1 135 ? 42.296 24.854 37.652 1.00 39.08 123 LEU A C 1
ATOM 941 O O . LEU A 1 135 ? 41.687 24.003 37.021 1.00 41.19 123 LEU A O 1
ATOM 946 N N . ASP A 1 136 ? 42.392 24.877 38.991 1.00 39.66 124 ASP A N 1
ATOM 947 C CA . ASP A 1 136 ? 41.515 24.123 39.903 1.00 39.92 124 ASP A CA 1
ATOM 948 C C . ASP A 1 136 ? 40.611 25.097 40.672 1.00 41.22 124 ASP A C 1
ATOM 949 O O . ASP A 1 136 ? 41.094 25.792 41.552 1.00 39.05 124 ASP A O 1
ATOM 954 N N . PRO A 1 137 ? 39.304 25.182 40.305 1.00 40.04 125 PRO A N 1
ATOM 955 C CA . PRO A 1 137 ? 38.418 26.155 40.938 1.00 40.19 125 PRO A CA 1
ATOM 956 C C . PRO A 1 137 ? 37.811 25.771 42.301 1.00 39.06 125 PRO A C 1
ATOM 957 O O . PRO A 1 137 ? 37.005 26.530 42.832 1.00 39.19 125 PRO A O 1
ATOM 961 N N . ALA A 1 138 ? 38.268 24.650 42.865 1.00 38.91 126 ALA A N 1
ATOM 962 C CA . ALA A 1 138 ? 37.856 24.111 44.139 1.00 38.80 126 ALA A CA 1
ATOM 963 C C . ALA A 1 138 ? 39.036 23.302 44.680 1.00 39.18 126 ALA A C 1
ATOM 964 O O . ALA A 1 138 ? 38.922 22.099 44.887 1.00 37.05 126 ALA A O 1
ATOM 966 N N . CYS A 1 139 ? 40.147 24.001 44.934 1.00 38.68 127 CYS A N 1
ATOM 967 C CA . CYS A 1 139 ? 41.468 23.391 45.003 1.00 40.44 127 CYS A CA 1
ATOM 968 C C . CYS A 1 139 ? 41.821 22.734 46.340 1.00 41.40 127 CYS A C 1
ATOM 969 O O . CYS A 1 139 ? 42.742 21.907 46.388 1.00 41.16 127 CYS A O 1
ATOM 972 N N . GLY A 1 140 ? 41.104 23.111 47.413 1.00 40.65 128 GLY A N 1
ATOM 973 C CA . GLY A 1 140 ? 41.347 22.598 48.736 1.00 39.19 128 GLY A CA 1
ATOM 974 C C . GLY A 1 140 ? 42.762 22.923 49.193 1.00 38.44 128 GLY A C 1
ATOM 975 O O . GLY A 1 140 ? 43.211 24.047 49.088 1.00 39.11 128 GLY A O 1
ATOM 976 N N . THR A 1 141 ? 43.481 21.899 49.627 1.00 38.84 129 THR A N 1
ATOM 977 C CA . THR A 1 141 ? 44.879 22.010 50.020 1.00 40.23 129 THR A CA 1
ATOM 978 C C . THR A 1 141 ? 45.883 22.221 48.857 1.00 39.54 129 THR A C 1
ATOM 979 O O . THR A 1 141 ? 47.070 22.405 49.120 1.00 40.58 129 THR A O 1
ATOM 983 N N . ALA A 1 142 ? 45.391 22.193 47.612 1.00 38.00 130 ALA A N 1
ATOM 984 C CA . ALA A 1 142 ? 46.186 22.202 46.391 1.00 39.83 130 ALA A CA 1
ATOM 985 C C . ALA A 1 142 ? 47.134 21.017 46.218 1.00 42.70 130 ALA A C 1
ATOM 986 O O . ALA A 1 142 ? 48.011 21.079 45.341 1.00 42.06 130 ALA A O 1
ATOM 988 N N . ASN A 1 143 ? 46.945 19.932 46.993 1.00 42.13 131 ASN A N 1
ATOM 989 C CA . ASN A 1 143 ? 47.755 18.713 46.825 1.00 41.42 131 ASN A CA 1
ATOM 990 C C . ASN A 1 143 ? 47.626 18.129 45.425 1.00 42.35 131 ASN A C 1
ATOM 991 O O . ASN A 1 143 ? 48.625 17.712 44.840 1.00 43.52 131 ASN A O 1
ATOM 996 N N . LEU A 1 144 ? 46.411 18.112 44.878 1.00 40.42 132 LEU A N 1
ATOM 997 C CA . LEU A 1 144 ? 46.186 17.614 43.532 1.00 43.42 132 LEU A CA 1
ATOM 998 C C . LEU A 1 144 ? 46.961 18.498 42.559 1.00 43.53 132 LEU A C 1
ATOM 999 O O . LEU A 1 144 ? 47.678 18.022 41.685 1.00 43.41 132 LEU A O 1
ATOM 1004 N N . LEU A 1 145 ? 46.821 19.798 42.756 1.00 45.71 133 LEU A N 1
ATOM 1005 C CA . LEU A 1 145 ? 47.341 20.783 41.841 1.00 43.57 133 LEU A CA 1
ATOM 1006 C C . LEU A 1 145 ? 48.854 20.748 41.861 1.00 40.95 133 LEU A C 1
ATOM 1007 O O . LEU A 1 145 ? 49.474 20.669 40.803 1.00 40.63 133 LEU A O 1
ATOM 1012 N N . THR A 1 146 ? 49.441 20.771 43.055 1.00 39.41 134 THR A N 1
ATOM 1013 C CA . THR A 1 146 ? 50.898 20.694 43.183 1.00 40.67 134 THR A CA 1
ATOM 1014 C C . THR A 1 146 ? 51.504 19.336 42.781 1.00 43.39 134 THR A C 1
ATOM 1015 O O . THR A 1 146 ? 52.639 19.285 42.331 1.00 43.68 134 THR A O 1
ATOM 1019 N N . THR A 1 147 ? 50.744 18.247 42.908 1.00 44.78 135 THR A N 1
ATOM 1020 C CA . THR A 1 147 ? 51.165 16.932 42.402 1.00 41.79 135 THR A CA 1
ATOM 1021 C C . THR A 1 147 ? 51.244 16.993 40.893 1.00 43.50 135 THR A C 1
ATOM 1022 O O . THR A 1 147 ? 52.202 16.540 40.296 1.00 44.48 135 THR A O 1
ATOM 1026 N N . VAL A 1 148 ? 50.204 17.547 40.273 1.00 44.31 136 VAL A N 1
ATOM 1027 C CA . VAL A 1 148 ? 50.198 17.726 38.842 1.00 43.49 136 VAL A CA 1
ATOM 1028 C C . VAL A 1 148 ? 51.366 18.631 38.350 1.00 43.30 136 VAL A C 1
ATOM 1029 O O . VAL A 1 148 ? 52.079 18.261 37.403 1.00 42.38 136 VAL A O 1
ATOM 1033 N N . ILE A 1 149 ? 51.592 19.762 39.018 1.00 42.23 137 ILE A N 1
ATOM 1034 C CA . ILE A 1 149 ? 52.644 20.711 38.628 1.00 40.81 137 ILE A CA 1
ATOM 1035 C C . ILE A 1 149 ? 54.006 20.043 38.651 1.00 40.82 137 ILE A C 1
ATOM 1036 O O . ILE A 1 149 ? 54.762 20.125 37.697 1.00 42.86 137 ILE A O 1
ATOM 1041 N N . ASN A 1 150 ? 54.317 19.404 39.771 1.00 40.77 138 ASN A N 1
ATOM 1042 C CA . ASN A 1 150 ? 55.617 18.799 39.980 1.00 40.48 138 ASN A CA 1
ATOM 1043 C C . ASN A 1 150 ? 55.855 17.662 38.987 1.00 42.99 138 ASN A C 1
ATOM 1044 O O . ASN A 1 150 ? 56.967 17.505 38.537 1.00 40.33 138 ASN A O 1
ATOM 1049 N N . GLN A 1 151 ? 54.821 16.884 38.632 1.00 45.43 139 GLN A N 1
ATOM 1050 C CA . GLN A 1 151 ? 54.982 15.821 37.641 1.00 46.26 139 GLN A CA 1
ATOM 1051 C C . GLN A 1 151 ? 55.277 16.387 36.249 1.00 47.23 139 GLN A C 1
ATOM 1052 O O . GLN A 1 151 ? 56.221 15.955 35.615 1.00 48.73 139 GLN A O 1
ATOM 1058 N N . LEU A 1 152 ? 54.507 17.366 35.788 1.00 45.35 140 LEU A N 1
ATOM 1059 C CA . LEU A 1 152 ? 54.697 17.913 34.447 1.00 47.40 140 LEU A CA 1
ATOM 1060 C C . LEU A 1 152 ? 56.020 18.631 34.249 1.00 48.09 140 LEU A C 1
ATOM 1061 O O . LEU A 1 152 ? 56.565 18.613 33.140 1.00 45.91 140 LEU A O 1
ATOM 1066 N N . GLU A 1 153 ? 56.517 19.277 35.309 1.00 48.83 141 GLU A N 1
ATOM 1067 C CA . GLU A 1 153 ? 57.774 20.030 35.254 1.00 48.15 141 GLU A CA 1
ATOM 1068 C C . GLU A 1 153 ? 59.004 19.175 35.492 1.00 50.81 141 GLU A C 1
ATOM 1069 O O . GLU A 1 153 ? 60.115 19.655 35.330 1.00 51.75 141 GLU A O 1
ATOM 1075 N N . LEU A 1 154 ? 58.799 17.918 35.875 1.00 55.72 142 LEU A N 1
ATOM 1076 C CA . LEU A 1 154 ? 59.882 16.990 36.239 1.00 61.06 142 LEU A CA 1
ATOM 1077 C C . LEU A 1 154 ? 61.000 16.827 35.178 1.00 65.49 142 LEU A C 1
ATOM 1078 O O . LEU A 1 154 ? 62.154 16.562 35.526 1.00 66.84 142 LEU A O 1
ATOM 1083 N N . LYS A 1 155 ? 60.660 17.014 33.902 1.00 69.11 143 LYS A N 1
ATOM 1084 C CA . LYS A 1 155 ? 61.579 16.747 32.779 1.00 71.09 143 LYS A CA 1
ATOM 1085 C C . LYS A 1 155 ? 62.473 17.959 32.517 1.00 71.94 143 LYS A C 1
ATOM 1086 O O . LYS A 1 155 ? 63.617 17.823 32.067 1.00 73.09 143 LYS A O 1
ATOM 1092 N N . GLY A 1 156 ? 61.935 19.146 32.798 1.00 72.75 144 GLY A N 1
ATOM 1093 C CA . GLY A 1 156 ? 62.654 20.409 32.634 1.00 72.28 144 GLY A CA 1
ATOM 1094 C C . GLY A 1 156 ? 62.299 21.164 31.361 1.00 71.16 144 GLY A C 1
ATOM 1095 O O . GLY A 1 156 ? 62.966 22.140 31.020 1.00 72.47 144 GLY A O 1
ATOM 1096 N N . ASP A 1 157 ? 61.252 20.728 30.662 1.00 68.54 145 ASP A N 1
ATOM 1097 C CA . ASP A 1 157 ? 60.848 21.356 29.396 1.00 67.05 145 ASP A CA 1
ATOM 1098 C C . ASP A 1 157 ? 59.530 22.165 29.483 1.00 62.68 145 ASP A C 1
ATOM 1099 O O . ASP A 1 157 ? 59.367 23.164 28.758 1.00 61.79 145 ASP A O 1
ATOM 1104 N N . VAL A 1 158 ? 58.620 21.745 30.367 1.00 57.14 146 VAL A N 1
ATOM 1105 C CA . VAL A 1 158 ? 57.287 22.367 30.499 1.00 54.29 146 VAL A CA 1
ATOM 1106 C C . VAL A 1 158 ? 57.170 23.293 31.719 1.00 52.17 146 VAL A C 1
ATOM 1107 O O . VAL A 1 158 ? 57.470 22.910 32.843 1.00 52.15 146 VAL A O 1
ATOM 1111 N N . ASP A 1 159 ? 56.747 24.523 31.452 1.00 49.17 147 ASP A N 1
ATOM 1112 C CA . ASP A 1 159 ? 56.441 25.532 32.453 1.00 48.26 147 ASP A CA 1
ATOM 1113 C C . ASP A 1 159 ? 54.930 25.540 32.701 1.00 44.73 147 ASP A C 1
ATOM 1114 O O . ASP A 1 159 ? 54.164 25.874 31.794 1.00 40.29 147 ASP A O 1
ATOM 1119 N N . VAL A 1 160 ? 54.510 25.147 33.910 1.00 43.17 148 VAL A N 1
ATOM 1120 C CA . VAL A 1 160 ? 53.108 25.146 34.320 1.00 40.99 148 VAL A CA 1
ATOM 1121 C C . VAL A 1 160 ? 52.735 26.477 34.999 1.00 42.45 148 VAL A C 1
ATOM 1122 O O . VAL A 1 160 ? 53.394 26.950 35.938 1.00 40.89 148 VAL A O 1
ATOM 1126 N N . HIS A 1 161 ? 51.664 27.091 34.528 1.00 42.15 149 HIS A N 1
ATOM 1127 C CA . HIS A 1 161 ? 51.136 28.293 35.163 1.00 40.36 149 HIS A CA 1
ATOM 1128 C C . HIS A 1 161 ? 49.769 27.906 35.791 1.00 39.78 149 HIS A C 1
ATOM 1129 O O . HIS A 1 161 ? 48.778 27.777 35.106 1.00 41.21 149 HIS A O 1
ATOM 1136 N N . ALA A 1 162 ? 49.758 27.701 37.107 1.00 37.62 150 ALA A N 1
ATOM 1137 C CA . ALA A 1 162 ? 48.644 27.084 37.817 1.00 39.32 150 ALA A CA 1
ATOM 1138 C C . ALA A 1 162 ? 47.907 28.118 38.677 1.00 40.93 150 ALA A C 1
ATOM 1139 O O . ALA A 1 162 ? 48.530 28.964 39.324 1.00 37.61 150 ALA A O 1
ATOM 1141 N N . SER A 1 163 ? 46.574 28.016 38.694 1.00 41.45 151 SER A N 1
ATOM 1142 C CA . SER A 1 163 ? 45.752 28.811 39.578 1.00 41.04 151 SER A CA 1
ATOM 1143 C C . SER A 1 163 ? 44.822 27.885 40.369 1.00 41.26 151 SER A C 1
ATOM 1144 O O . SER A 1 163 ? 44.238 26.962 39.819 1.00 39.59 151 SER A O 1
ATOM 1147 N N . GLY A 1 164 ? 44.682 28.152 41.668 1.00 40.28 152 GLY A N 1
ATOM 1148 C CA . GLY A 1 164 ? 43.728 27.421 42.496 1.00 39.15 152 GLY A CA 1
ATOM 1149 C C . GLY A 1 164 ? 42.851 28.390 43.253 1.00 37.55 152 GLY A C 1
ATOM 1150 O O . GLY A 1 164 ? 43.319 29.432 43.672 1.00 39.58 152 GLY A O 1
ATOM 1151 N N . VAL A 1 165 ? 41.569 28.049 43.387 1.00 40.06 153 VAL A N 1
ATOM 1152 C CA . VAL A 1 165 ? 40.589 28.794 44.162 1.00 39.59 153 VAL A CA 1
ATOM 1153 C C . VAL A 1 165 ? 39.942 27.872 45.215 1.00 39.86 153 VAL A C 1
ATOM 1154 O O . VAL A 1 165 ? 39.509 26.778 44.893 1.00 42.09 153 VAL A O 1
ATOM 1158 N N . ASP A 1 166 ? 39.857 28.318 46.457 1.00 39.59 154 ASP A N 1
ATOM 1159 C CA . ASP A 1 166 ? 38.970 27.685 47.437 1.00 41.12 154 ASP A CA 1
ATOM 1160 C C . ASP A 1 166 ? 38.262 28.717 48.319 1.00 41.97 154 ASP A C 1
ATOM 1161 O O . ASP A 1 166 ? 38.829 29.738 48.680 1.00 42.58 154 ASP A O 1
ATOM 1166 N N . VAL A 1 167 ? 37.025 28.404 48.687 1.00 44.32 155 VAL A N 1
ATOM 1167 C CA . VAL A 1 167 ? 36.176 29.250 49.534 1.00 42.40 155 VAL A CA 1
ATOM 1168 C C . VAL A 1 167 ? 36.556 29.098 51.011 1.00 43.29 155 VAL A C 1
ATOM 1169 O O . VAL A 1 167 ? 36.267 29.971 51.813 1.00 43.52 155 VAL A O 1
ATOM 1173 N N . ASP A 1 168 ? 37.201 27.987 51.378 1.00 43.93 156 ASP A N 1
ATOM 1174 C CA . ASP A 1 168 ? 37.455 27.658 52.788 1.00 43.86 156 ASP A CA 1
ATOM 1175 C C . ASP A 1 168 ? 38.736 28.276 53.346 1.00 44.80 156 ASP A C 1
ATOM 1176 O O . ASP A 1 168 ? 39.790 28.141 52.742 1.00 44.86 156 ASP A O 1
ATOM 1181 N N . ASP A 1 169 ? 38.652 28.892 54.531 1.00 45.07 157 ASP A N 1
ATOM 1182 C CA . ASP A 1 169 ? 39.794 29.601 55.130 1.00 45.83 157 ASP A CA 1
ATOM 1183 C C . ASP A 1 169 ? 40.950 28.699 55.432 1.00 44.27 157 ASP A C 1
ATOM 1184 O O . ASP A 1 169 ? 42.062 28.979 55.023 1.00 46.97 157 ASP A O 1
ATOM 1189 N N . LEU A 1 170 ? 40.685 27.637 56.191 1.00 42.68 158 LEU A N 1
ATOM 1190 C CA . LEU A 1 170 ? 41.728 26.740 56.618 1.00 41.42 158 LEU A CA 1
ATOM 1191 C C . LEU A 1 170 ? 42.367 26.011 55.433 1.00 38.69 158 LEU A C 1
ATOM 1192 O O . LEU A 1 170 ? 43.573 25.858 55.388 1.00 40.02 158 LEU A O 1
ATOM 1197 N N . LEU A 1 171 ? 41.572 25.530 54.493 1.00 38.38 159 LEU A N 1
ATOM 1198 C CA . LEU A 1 171 ? 42.134 24.763 53.386 1.00 40.14 159 LEU A CA 1
ATOM 1199 C C . LEU A 1 171 ? 42.949 25.634 52.430 1.00 40.46 159 LEU A C 1
ATOM 1200 O O . LEU A 1 171 ? 44.002 25.181 51.955 1.00 40.95 159 LEU A O 1
ATOM 1205 N N . ILE A 1 172 ? 42.462 26.847 52.126 1.00 37.94 160 ILE A N 1
ATOM 1206 C CA . ILE A 1 172 ? 43.235 27.764 51.279 1.00 40.92 160 ILE A CA 1
ATOM 1207 C C . ILE A 1 172 ? 44.538 28.216 51.987 1.00 40.99 160 ILE A C 1
ATOM 1208 O O . ILE A 1 172 ? 45.555 28.395 51.319 1.00 38.64 160 ILE A O 1
ATOM 1213 N N . SER A 1 173 ? 44.513 28.348 53.319 1.00 41.40 161 SER A N 1
ATOM 1214 C CA . SER A 1 173 ? 45.720 28.690 54.104 1.00 41.90 161 SER A CA 1
ATOM 1215 C C . SER A 1 173 ? 46.735 27.589 54.023 1.00 38.33 161 SER A C 1
ATOM 1216 O O . SER A 1 173 ? 47.910 27.847 53.942 1.00 39.66 161 SER A O 1
ATOM 1219 N N . LEU A 1 174 ? 46.264 26.357 54.064 1.00 37.47 162 LEU A N 1
ATOM 1220 C CA . LEU A 1 174 ? 47.127 25.197 53.893 1.00 37.48 162 LEU A CA 1
ATOM 1221 C C . LEU A 1 174 ? 47.674 25.090 52.455 1.00 36.63 162 LEU A C 1
ATOM 1222 O O . LEU A 1 174 ? 48.813 24.668 52.261 1.00 37.27 162 LEU A O 1
ATOM 1227 N N . ALA A 1 175 ? 46.850 25.414 51.453 1.00 37.96 163 ALA A N 1
ATOM 1228 C CA . ALA A 1 175 ? 47.315 25.545 50.062 1.00 38.22 163 ALA A CA 1
ATOM 1229 C C . ALA A 1 175 ? 48.440 26.580 49.974 1.00 39.71 163 ALA A C 1
ATOM 1230 O O . ALA A 1 175 ? 49.477 26.300 49.386 1.00 38.88 163 ALA A O 1
ATOM 1232 N N . LEU A 1 176 ? 48.230 27.741 50.596 1.00 40.79 164 LEU A N 1
ATOM 1233 C CA . LEU A 1 176 ? 49.173 28.855 50.547 1.00 42.80 164 LEU A CA 1
ATOM 1234 C C . LEU A 1 176 ? 50.520 28.548 51.215 1.00 41.58 164 LEU A C 1
ATOM 1235 O O . LEU A 1 176 ? 51.545 28.928 50.683 1.00 43.87 164 LEU A O 1
ATOM 1240 N N . VAL A 1 177 ? 50.524 27.866 52.364 1.00 40.79 165 VAL A N 1
ATOM 1241 C CA . VAL A 1 177 ? 51.770 27.527 53.039 1.00 37.46 165 VAL A CA 1
ATOM 1242 C C . VAL A 1 177 ? 52.472 26.351 52.360 1.00 39.13 165 VAL A C 1
ATOM 1243 O O . VAL A 1 177 ? 53.703 26.297 52.337 1.00 42.34 165 VAL A O 1
ATOM 1247 N N . GLY A 1 178 ? 51.711 25.414 51.814 1.00 38.69 166 GLY A N 1
ATOM 1248 C CA . GLY A 1 178 ? 52.295 24.348 51.013 1.00 41.90 166 GLY A CA 1
ATOM 1249 C C . GLY A 1 178 ? 52.993 24.858 49.756 1.00 41.95 166 GLY A C 1
ATOM 1250 O O . GLY A 1 178 ? 54.087 24.396 49.417 1.00 41.13 166 GLY A O 1
ATOM 1251 N N . ALA A 1 179 ? 52.356 25.811 49.075 1.00 41.39 167 ALA A N 1
ATOM 1252 C CA . ALA A 1 179 ? 52.990 26.561 47.968 1.00 42.66 167 ALA A CA 1
ATOM 1253 C C . ALA A 1 179 ? 54.272 27.235 48.409 1.00 40.57 167 ALA A C 1
ATOM 1254 O O . ALA A 1 179 ? 55.279 27.083 47.756 1.00 42.01 167 ALA A O 1
ATOM 1256 N N . ASP A 1 180 ? 54.231 27.980 49.513 1.00 42.83 168 ASP A N 1
ATOM 1257 C CA . ASP A 1 180 ? 55.437 28.595 50.115 1.00 43.38 168 ASP A CA 1
ATOM 1258 C C . ASP A 1 180 ? 56.554 27.577 50.391 1.00 42.58 168 ASP A C 1
ATOM 1259 O O . ASP A 1 180 ? 57.678 27.757 49.946 1.00 43.88 168 ASP A O 1
ATOM 1264 N N . LEU A 1 181 ? 56.238 26.537 51.152 1.00 42.22 169 LEU A N 1
ATOM 1265 C CA . LEU A 1 181 ? 57.203 25.481 51.473 1.00 42.41 169 LEU A CA 1
ATOM 1266 C C . LEU A 1 181 ? 57.708 24.709 50.232 1.00 40.01 169 LEU A C 1
ATOM 1267 O O . LEU A 1 181 ? 58.866 24.403 50.145 1.00 41.25 169 LEU A O 1
ATOM 1272 N N . GLN A 1 182 ? 56.858 24.402 49.264 1.00 42.37 170 GLN A N 1
ATOM 1273 C CA . GLN A 1 182 ? 57.329 23.710 48.037 1.00 41.50 170 GLN A CA 1
ATOM 1274 C C . GLN A 1 182 ? 58.062 24.613 47.009 1.00 40.10 170 GLN A C 1
ATOM 1275 O O . GLN A 1 182 ? 58.523 24.114 45.969 1.00 37.71 170 GLN A O 1
ATOM 1281 N N . ARG A 1 183 ? 58.120 25.924 47.279 1.00 39.75 171 ARG A N 1
ATOM 1282 C CA . ARG A 1 183 ? 58.715 26.909 46.370 1.00 40.92 171 ARG A CA 1
ATOM 1283 C C . ARG A 1 183 ? 58.000 27.056 45.012 1.00 41.93 171 ARG A C 1
ATOM 1284 O O . ARG A 1 183 ? 58.633 27.196 43.983 1.00 42.83 171 ARG A O 1
ATOM 1292 N N . GLN A 1 184 ? 56.675 27.028 45.038 1.00 43.40 172 GLN A N 1
ATOM 1293 C CA . GLN A 1 184 ? 55.846 27.159 43.846 1.00 42.91 172 GLN A CA 1
ATOM 1294 C C . GLN A 1 184 ? 55.670 28.612 43.478 1.00 44.60 172 GLN A C 1
ATOM 1295 O O . GLN A 1 184 ? 55.646 29.468 44.342 1.00 45.46 172 GLN A O 1
ATOM 1301 N N . LYS A 1 185 ? 55.508 28.884 42.193 1.00 45.91 173 LYS A N 1
ATOM 1302 C CA . LYS A 1 185 ? 55.067 30.197 41.753 1.00 46.97 173 LYS A CA 1
ATOM 1303 C C . LYS A 1 185 ? 53.729 29.957 41.091 1.00 46.16 173 LYS A C 1
ATOM 1304 O O . LYS A 1 185 ? 53.640 29.543 39.946 1.00 49.65 173 LYS A O 1
ATOM 1318 N N . THR A 1 187 ? 49.149 30.871 41.667 1.00 36.99 175 THR A N 1
ATOM 1319 C CA . THR A 1 187 ? 48.176 31.845 42.113 1.00 40.49 175 THR A CA 1
ATOM 1320 C C . THR A 1 187 ? 47.112 31.064 42.859 1.00 40.52 175 THR A C 1
ATOM 1321 O O . THR A 1 187 ? 46.576 30.128 42.318 1.00 41.13 175 THR A O 1
ATOM 1325 N N . LEU A 1 188 ? 46.861 31.443 44.114 1.00 39.34 176 LEU A N 1
ATOM 1326 C CA . LEU A 1 188 ? 45.888 30.795 44.977 1.00 38.53 176 LEU A CA 1
ATOM 1327 C C . LEU A 1 188 ? 44.928 31.851 45.462 1.00 37.70 176 LEU A C 1
ATOM 1328 O O . LEU A 1 188 ? 45.349 32.790 46.093 1.00 37.10 176 LEU A O 1
ATOM 1333 N N . LEU A 1 189 ? 43.642 31.703 45.138 1.00 41.10 177 LEU A N 1
ATOM 1334 C CA . LEU A 1 189 ? 42.618 32.701 45.466 1.00 41.06 177 LEU A CA 1
ATOM 1335 C C . LEU A 1 189 ? 41.686 32.148 46.526 1.00 40.66 177 LEU A C 1
ATOM 1336 O O . LEU A 1 189 ? 41.250 31.009 46.443 1.00 44.18 177 LEU A O 1
ATOM 1341 N N . HIS A 1 190 ? 41.409 32.961 47.539 1.00 40.69 178 HIS A N 1
ATOM 1342 C CA . HIS A 1 190 ? 40.451 32.666 48.586 1.00 37.55 178 HIS A CA 1
ATOM 1343 C C . HIS A 1 190 ? 39.124 33.364 48.236 1.00 36.79 178 HIS A C 1
ATOM 1344 O O . HIS A 1 190 ? 38.929 34.539 48.486 1.00 34.75 178 HIS A O 1
ATOM 1351 N N . GLN A 1 191 ? 38.218 32.628 47.641 1.00 37.28 179 GLN A N 1
ATOM 1352 C CA . GLN A 1 191 ? 36.957 33.166 47.258 1.00 39.94 179 GLN A CA 1
ATOM 1353 C C . GLN A 1 191 ? 36.037 32.015 46.831 1.00 39.79 179 GLN A C 1
ATOM 1354 O O . GLN A 1 191 ? 36.451 30.846 46.773 1.00 39.99 179 GLN A O 1
ATOM 1360 N N . ASP A 1 192 ? 34.796 32.368 46.511 1.00 38.29 180 ASP A N 1
ATOM 1361 C CA . ASP A 1 192 ? 33.862 31.451 45.877 1.00 39.55 180 ASP A CA 1
ATOM 1362 C C . ASP A 1 192 ? 34.356 31.260 44.426 1.00 41.30 180 ASP A C 1
ATOM 1363 O O . ASP A 1 192 ? 34.471 32.217 43.677 1.00 39.35 180 ASP A O 1
ATOM 1368 N N . GLY A 1 193 ? 34.732 30.018 44.099 1.00 40.80 181 GLY A N 1
ATOM 1369 C CA . GLY A 1 193 ? 35.132 29.565 42.763 1.00 40.45 181 GLY A CA 1
ATOM 1370 C C . GLY A 1 193 ? 34.058 29.609 41.692 1.00 39.17 181 GLY A C 1
ATOM 1371 O O . GLY A 1 193 ? 34.367 29.571 40.491 1.00 42.64 181 GLY A O 1
ATOM 1372 N N . LEU A 1 194 ? 32.811 29.761 42.124 1.00 39.82 182 LEU A N 1
ATOM 1373 C CA . LEU A 1 194 ? 31.644 29.942 41.226 1.00 41.27 182 LEU A CA 1
ATOM 1374 C C . LEU A 1 194 ? 31.229 31.390 41.016 1.00 41.21 182 LEU A C 1
ATOM 1375 O O . LEU A 1 194 ? 30.301 31.683 40.253 1.00 41.51 182 LEU A O 1
ATOM 1380 N N . ALA A 1 195 ? 31.914 32.310 41.701 1.00 44.03 183 ALA A N 1
ATOM 1381 C CA . ALA A 1 195 ? 31.730 33.737 41.469 1.00 45.62 183 ALA A CA 1
ATOM 1382 C C . ALA A 1 195 ? 32.686 34.110 40.338 1.00 49.14 183 ALA A C 1
ATOM 1383 O O . ALA A 1 195 ? 33.324 33.228 39.762 1.00 48.84 183 ALA A O 1
ATOM 1385 N N . ASN A 1 196 ? 32.778 35.383 39.970 1.00 49.24 184 ASN A N 1
ATOM 1386 C CA . ASN A 1 196 ? 33.650 35.722 38.857 1.00 51.67 184 ASN A CA 1
ATOM 1387 C C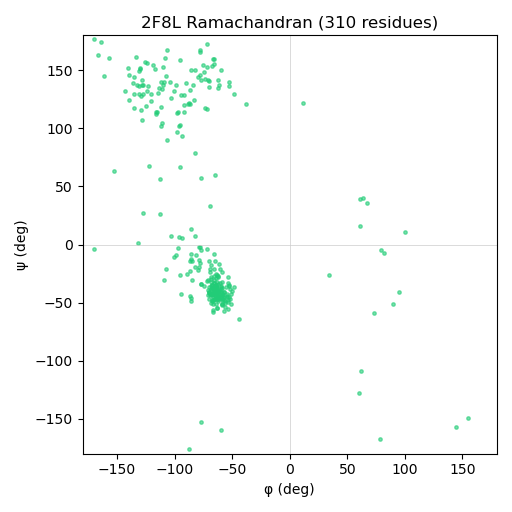 . ASN A 1 196 ? 35.112 35.546 39.267 1.00 46.38 184 ASN A C 1
ATOM 1388 O O . ASN A 1 196 ? 35.507 35.890 40.353 1.00 46.21 184 ASN A O 1
ATOM 1393 N N . LEU A 1 197 ? 35.884 34.940 38.378 1.00 46.46 185 LEU A N 1
ATOM 1394 C CA . LEU A 1 197 ? 37.285 34.663 38.621 1.00 47.46 185 LEU A CA 1
ATOM 1395 C C . LEU A 1 197 ? 38.047 35.569 37.732 1.00 43.67 185 LEU A C 1
ATOM 1396 O O . LEU A 1 197 ? 37.718 35.683 36.540 1.00 48.88 185 LEU A O 1
ATOM 1401 N N . LEU A 1 198 ? 39.099 36.154 38.278 1.00 46.29 186 LEU A N 1
ATOM 1402 C CA . LEU A 1 198 ? 40.048 36.979 37.524 1.00 47.18 186 LEU A CA 1
ATOM 1403 C C . LEU A 1 198 ? 41.213 36.089 37.116 1.00 47.21 186 LEU A C 1
ATOM 1404 O O . LEU A 1 198 ? 42.348 36.227 37.580 1.00 50.29 186 LEU A O 1
ATOM 1409 N N . VAL A 1 199 ? 40.881 35.151 36.247 1.00 46.51 187 VAL A N 1
ATOM 1410 C CA . VAL A 1 199 ? 41.778 34.107 35.780 1.00 46.35 187 VAL A CA 1
ATOM 1411 C C . VAL A 1 199 ? 41.552 34.066 34.279 1.00 45.59 187 VAL A C 1
ATOM 1412 O O . VAL A 1 199 ? 40.416 34.050 33.797 1.00 47.30 187 VAL A O 1
ATOM 1416 N N . ASP A 1 200 ? 42.631 34.114 33.534 1.00 43.01 188 ASP A N 1
ATOM 1417 C CA . ASP A 1 200 ? 42.549 33.960 32.105 1.00 41.65 188 ASP A CA 1
ATOM 1418 C C . ASP A 1 200 ? 42.290 32.464 31.809 1.00 42.20 188 ASP A C 1
ATOM 1419 O O . ASP A 1 200 ? 42.731 31.593 32.559 1.00 40.41 188 ASP A O 1
ATOM 1424 N N . PRO A 1 201 ? 41.570 32.192 30.716 1.00 43.31 189 PRO A N 1
ATOM 1425 C CA . PRO A 1 201 ? 41.201 30.872 30.253 1.00 42.49 189 PRO A CA 1
ATOM 1426 C C . PRO A 1 201 ? 42.444 29.977 30.143 1.00 39.48 189 PRO A C 1
ATOM 1427 O O . PRO A 1 201 ? 43.505 30.406 29.692 1.00 38.94 189 PRO A O 1
ATOM 1431 N N . VAL A 1 202 ? 42.297 28.752 30.606 1.00 38.62 190 VAL A N 1
ATOM 1432 C CA . VAL A 1 202 ? 43.406 27.843 30.758 1.00 35.84 190 VAL A CA 1
ATOM 1433 C C . VAL A 1 202 ? 43.379 26.719 29.726 1.00 37.24 190 VAL A C 1
ATOM 1434 O O . VAL A 1 202 ? 42.342 26.393 29.140 1.00 38.53 190 VAL A O 1
ATOM 1438 N N . ASP A 1 203 ? 44.533 26.105 29.532 1.00 37.43 191 ASP A N 1
ATOM 1439 C CA . ASP A 1 203 ? 44.633 24.905 28.731 1.00 38.33 191 ASP A CA 1
ATOM 1440 C C . ASP A 1 203 ? 43.917 23.752 29.382 1.00 37.88 191 ASP A C 1
ATOM 1441 O O . ASP A 1 203 ? 43.311 22.956 28.710 1.00 38.73 191 ASP A O 1
ATOM 1446 N N . VAL A 1 204 ? 43.986 23.658 30.708 1.00 42.83 192 VAL A N 1
ATOM 1447 C CA . VAL A 1 204 ? 43.382 22.537 31.426 1.00 38.65 192 VAL A CA 1
ATOM 1448 C C . VAL A 1 204 ? 42.763 22.930 32.748 1.00 37.67 192 VAL A C 1
ATOM 1449 O O . VAL A 1 204 ? 43.397 23.566 33.571 1.00 35.52 192 VAL A O 1
ATOM 1453 N N . VAL A 1 205 ? 41.523 22.481 32.974 1.00 38.20 193 VAL A N 1
ATOM 1454 C CA . VAL A 1 205 ? 40.917 22.505 34.292 1.00 38.93 193 VAL A CA 1
ATOM 1455 C C . VAL A 1 205 ? 41.001 21.112 34.918 1.00 41.57 193 VAL A C 1
ATOM 1456 O O . VAL A 1 205 ? 40.718 20.120 34.266 1.00 41.48 193 VAL A O 1
ATOM 1460 N N . ILE A 1 206 ? 41.443 21.062 36.182 1.00 42.38 194 ILE A N 1
ATOM 1461 C CA . ILE A 1 206 ? 41.405 19.833 36.996 1.00 41.10 194 ILE A CA 1
ATOM 1462 C C . ILE A 1 206 ? 40.724 20.151 38.324 1.00 41.89 194 ILE A C 1
ATOM 1463 O O . ILE A 1 206 ? 40.953 21.200 38.922 1.00 41.77 194 ILE A O 1
ATOM 1468 N N . SER A 1 207 ? 39.853 19.266 38.776 1.00 43.02 195 SER A N 1
ATOM 1469 C CA . SER A 1 207 ? 39.312 19.454 40.102 1.00 42.29 195 SER A CA 1
ATOM 1470 C C . SER A 1 207 ? 38.706 18.167 40.630 1.00 43.19 195 SER A C 1
ATOM 1471 O O . SER A 1 207 ? 38.095 17.389 39.902 1.00 43.28 195 SER A O 1
ATOM 1474 N N . ASP A 1 208 ? 38.853 18.001 41.924 1.00 40.46 196 ASP A N 1
ATOM 1475 C CA . ASP A 1 208 ? 38.141 17.016 42.690 1.00 39.61 196 ASP A CA 1
ATOM 1476 C C . ASP A 1 208 ? 36.927 17.727 43.287 1.00 41.02 196 ASP A C 1
ATOM 1477 O O . ASP A 1 208 ? 37.037 18.501 44.242 1.00 41.99 196 ASP A O 1
ATOM 1482 N N . LEU A 1 209 ? 35.772 17.487 42.682 1.00 42.73 197 LEU A N 1
ATOM 1483 C CA . LEU A 1 209 ? 34.618 18.344 42.888 1.00 43.36 197 LEU A CA 1
ATOM 1484 C C . LEU A 1 209 ? 33.865 18.151 44.216 1.00 42.89 197 LEU A C 1
ATOM 1485 O O . LEU A 1 209 ? 33.628 16.997 44.654 1.00 43.31 197 LEU A O 1
ATOM 1490 N N . PRO A 1 210 ? 33.398 19.278 44.803 1.00 42.80 198 PRO A N 1
ATOM 1491 C CA . PRO A 1 210 ? 32.480 19.156 45.933 1.00 41.19 198 PRO A CA 1
ATOM 1492 C C . PRO A 1 210 ? 31.098 18.706 45.401 1.00 41.50 198 PRO A C 1
ATOM 1493 O O . PRO A 1 210 ? 30.690 19.110 44.311 1.00 40.29 198 PRO A O 1
ATOM 1497 N N . VAL A 1 211 ? 30.440 17.847 46.166 1.00 39.45 199 VAL A N 1
ATOM 1498 C CA . VAL A 1 211 ? 29.192 17.244 45.789 1.00 39.60 199 VAL A CA 1
ATOM 1499 C C . VAL A 1 211 ? 28.140 17.633 46.833 1.00 38.27 199 VAL A C 1
ATOM 1500 O O . VAL A 1 211 ? 28.307 17.375 48.018 1.00 41.05 199 VAL A O 1
ATOM 1504 N N . GLY A 1 212 ? 27.055 18.249 46.378 1.00 34.75 200 GLY A N 1
ATOM 1505 C CA . GLY A 1 212 ? 26.006 18.680 47.275 1.00 35.98 200 GLY A CA 1
ATOM 1506 C C . GLY A 1 212 ? 25.416 19.980 46.768 1.00 32.96 200 GLY A C 1
ATOM 1507 O O . GLY A 1 212 ? 25.507 20.295 45.598 1.00 34.09 200 GLY A O 1
ATOM 1508 N N . TYR A 1 213 ? 24.821 20.724 47.676 1.00 33.39 201 TYR A N 1
ATOM 1509 C CA . TYR A 1 213 ? 24.161 21.954 47.325 1.00 35.17 201 TYR A CA 1
ATOM 1510 C C . TYR A 1 213 ? 25.101 23.144 47.389 1.00 37.97 201 TYR A C 1
ATOM 1511 O O . TYR A 1 213 ? 25.859 23.286 48.336 1.00 37.49 201 TYR A O 1
ATOM 1520 N N . TYR A 1 214 ? 24.962 24.018 46.401 1.00 36.21 202 TYR A N 1
ATOM 1521 C CA . TYR A 1 214 ? 25.533 25.343 46.388 1.00 37.47 202 TYR A CA 1
ATOM 1522 C C . TYR A 1 214 ? 24.581 26.294 47.091 1.00 37.15 202 TYR A C 1
ATOM 1523 O O . TYR A 1 214 ? 23.441 26.428 46.684 1.00 39.78 202 TYR A O 1
ATOM 1532 N N . PRO A 1 215 ? 25.042 26.961 48.165 1.00 37.65 203 PRO A N 1
ATOM 1533 C CA . PRO A 1 215 ? 24.143 27.781 48.948 1.00 37.05 203 PRO A CA 1
ATOM 1534 C C . PRO A 1 215 ? 23.785 29.146 48.397 1.00 37.63 203 PRO A C 1
ATOM 1535 O O . PRO A 1 215 ? 22.810 29.708 48.846 1.00 37.61 203 PRO A O 1
ATOM 1539 N N . ASP A 1 216 ? 24.512 29.683 47.418 1.00 37.26 204 ASP A N 1
ATOM 1540 C CA . ASP A 1 216 ? 24.223 31.049 46.954 1.00 35.81 204 ASP A CA 1
ATOM 1541 C C . ASP A 1 216 ? 23.252 31.054 45.749 1.00 37.06 204 ASP A C 1
ATOM 1542 O O . ASP A 1 216 ? 23.675 30.942 44.594 1.00 38.81 204 ASP A O 1
ATOM 1547 N N . ASP A 1 217 ? 21.960 31.189 46.018 1.00 37.61 205 ASP A N 1
ATOM 1548 C CA . ASP A 1 217 ? 20.920 30.995 45.014 1.00 40.43 205 ASP A CA 1
ATOM 1549 C C . ASP A 1 217 ? 20.882 32.129 43.971 1.00 42.80 205 ASP A C 1
ATOM 1550 O O . ASP A 1 217 ? 20.483 31.890 42.830 1.00 42.37 205 ASP A O 1
ATOM 1555 N N . GLU A 1 218 ? 21.252 33.344 44.391 1.00 43.98 206 GLU A N 1
ATOM 1556 C CA . GLU A 1 218 ? 21.413 34.489 43.482 1.00 45.58 206 GLU A CA 1
ATOM 1557 C C . GLU A 1 218 ? 22.557 34.307 42.524 1.00 42.68 206 GLU A C 1
ATOM 1558 O O . GLU A 1 218 ? 22.360 34.480 41.335 1.00 43.30 206 GLU A O 1
ATOM 1564 N N . ASN A 1 219 ? 23.747 33.974 43.015 1.00 40.99 207 ASN A N 1
ATOM 1565 C CA . ASN A 1 219 ? 24.827 33.667 42.085 1.00 41.81 207 ASN A CA 1
ATOM 1566 C C . ASN A 1 219 ? 24.492 32.472 41.163 1.00 41.44 207 ASN A C 1
ATOM 1567 O O . ASN A 1 219 ? 24.855 32.447 39.989 1.00 42.54 207 ASN A O 1
ATOM 1572 N N . ALA A 1 220 ? 23.798 31.480 41.692 1.00 40.00 208 ALA A N 1
ATOM 1573 C CA . ALA A 1 220 ? 23.422 30.306 40.876 1.00 40.23 208 ALA A CA 1
ATOM 1574 C C . ALA A 1 220 ? 22.684 30.682 39.599 1.00 41.03 208 ALA A C 1
ATOM 1575 O O . ALA A 1 220 ? 22.801 29.984 38.582 1.00 35.75 208 ALA A O 1
ATOM 1577 N N . LYS A 1 221 ? 21.899 31.765 39.671 1.00 42.64 209 LYS A N 1
ATOM 1578 C CA . LYS A 1 221 ? 21.096 32.229 38.547 1.00 44.15 209 LYS A CA 1
ATOM 1579 C C . LYS A 1 221 ? 21.938 32.598 37.326 1.00 45.20 209 LYS A C 1
ATOM 1580 O O . LYS A 1 221 ? 21.426 32.605 36.223 1.00 44.67 209 LYS A O 1
ATOM 1586 N N . THR A 1 222 ? 23.223 32.870 37.524 1.00 45.60 210 THR A N 1
ATOM 1587 C CA . THR A 1 222 ? 24.108 33.247 36.433 1.00 45.90 210 THR A CA 1
ATOM 1588 C C . THR A 1 222 ? 24.551 32.036 35.596 1.00 46.99 210 THR A C 1
ATOM 1589 O O . THR A 1 222 ? 25.276 32.209 34.650 1.00 48.94 210 THR A O 1
ATOM 1593 N N . PHE A 1 223 ? 24.123 30.828 35.974 1.00 45.75 211 PHE A N 1
ATOM 1594 C CA . PHE A 1 223 ? 24.525 29.570 35.357 1.00 43.14 211 PHE A CA 1
ATOM 1595 C C . PHE A 1 223 ? 23.324 28.946 34.632 1.00 43.25 211 PHE A C 1
ATOM 1596 O O . PHE A 1 223 ? 22.214 28.977 35.135 1.00 42.94 211 PHE A O 1
ATOM 1604 N N . GLU A 1 224 ? 23.551 28.378 33.451 1.00 43.62 212 GLU A N 1
ATOM 1605 C CA . GLU A 1 224 ? 22.561 27.562 32.771 1.00 46.08 212 GLU A CA 1
ATOM 1606 C C . GLU A 1 224 ? 22.143 26.343 33.571 1.00 44.67 212 GLU A C 1
ATOM 1607 O O . GLU A 1 224 ? 21.026 25.851 33.411 1.00 43.80 212 GLU A O 1
ATOM 1613 N N . LEU A 1 225 ? 23.057 25.769 34.356 1.00 41.65 213 LEU A N 1
ATOM 1614 C CA . LEU A 1 225 ? 22.707 24.573 35.120 1.00 40.73 213 LEU A CA 1
ATOM 1615 C C . LEU A 1 225 ? 22.040 24.896 36.494 1.00 40.54 213 LEU A C 1
ATOM 1616 O O . LEU A 1 225 ? 21.947 24.036 37.342 1.00 42.72 213 LEU A O 1
ATOM 1621 N N . CYS A 1 226 ? 21.622 26.137 36.701 1.00 41.53 214 CYS A N 1
ATOM 1622 C CA . CYS A 1 226 ? 20.843 26.549 37.862 1.00 42.81 214 CYS A CA 1
ATOM 1623 C C . CYS A 1 226 ? 19.614 25.647 37.994 1.00 43.79 214 CYS A C 1
ATOM 1624 O O . CYS A 1 226 ? 18.980 25.344 37.001 1.00 44.13 214 CYS A O 1
ATOM 1627 N N . ARG A 1 227 ? 19.251 25.249 39.210 1.00 45.07 215 ARG A N 1
ATOM 1628 C CA . ARG A 1 227 ? 17.933 24.633 39.455 1.00 43.48 215 ARG A CA 1
ATOM 1629 C C . ARG A 1 227 ? 16.878 25.708 39.648 1.00 43.26 215 ARG A C 1
ATOM 1630 O O . ARG A 1 227 ? 17.118 26.710 40.324 1.00 43.31 215 ARG A O 1
ATOM 1638 N N . GLU A 1 228 ? 15.715 25.501 39.046 1.00 45.10 216 GLU A N 1
ATOM 1639 C CA . GLU A 1 228 ? 14.588 26.435 39.176 1.00 47.25 216 GLU A CA 1
ATOM 1640 C C . GLU A 1 228 ? 14.104 26.534 40.638 1.00 48.48 216 GLU A C 1
ATOM 1641 O O . GLU A 1 228 ? 13.867 27.628 41.157 1.00 50.15 216 GLU A O 1
ATOM 1643 N N . GLU A 1 229 ? 13.973 25.390 41.299 1.00 47.29 217 GLU A N 1
ATOM 1644 C CA . GLU A 1 229 ? 13.487 25.347 42.668 1.00 48.83 217 GLU A CA 1
ATOM 1645 C C . GLU A 1 229 ? 14.593 24.850 43.592 1.00 45.30 217 GLU A C 1
ATOM 1646 O O . GLU A 1 229 ? 15.212 23.823 43.327 1.00 44.80 217 GLU A O 1
ATOM 1652 N N . GLY A 1 230 ? 14.817 25.577 44.677 1.00 41.73 218 GLY A N 1
ATOM 1653 C CA . GLY A 1 230 ? 15.807 25.200 45.686 1.00 41.14 218 GLY A CA 1
ATOM 1654 C C . GLY A 1 230 ? 17.236 25.515 45.311 1.00 38.78 218 GLY A C 1
ATOM 1655 O O . GLY A 1 230 ? 17.498 26.239 44.354 1.00 38.59 218 GLY A O 1
ATOM 1656 N N . HIS A 1 231 ? 18.164 24.953 46.083 1.00 36.16 219 HIS A N 1
ATOM 1657 C CA . HIS A 1 231 ? 19.574 25.063 45.807 1.00 33.09 219 HIS A CA 1
ATOM 1658 C C . HIS A 1 231 ? 19.992 24.260 44.583 1.00 34.56 219 HIS A C 1
ATOM 1659 O O . HIS A 1 231 ? 19.522 23.156 44.334 1.00 37.16 219 HIS A O 1
ATOM 1666 N N . SER A 1 232 ? 20.902 24.850 43.828 1.00 35.57 220 SER A N 1
ATOM 1667 C CA . SER A 1 232 ? 21.536 24.184 42.714 1.00 37.30 220 SER A CA 1
ATOM 1668 C C . SER A 1 232 ? 22.613 23.223 43.237 1.00 36.14 220 SER A C 1
ATOM 1669 O O . SER A 1 232 ? 22.942 23.226 44.420 1.00 35.46 220 SER A O 1
ATOM 1672 N N . PHE A 1 233 ? 23.088 22.365 42.354 1.00 37.29 221 PHE A N 1
ATOM 1673 C CA . PHE A 1 233 ? 24.119 21.393 42.661 1.00 37.52 221 PHE A CA 1
ATOM 1674 C C . PHE A 1 233 ? 25.505 21.975 42.432 1.00 38.40 221 PHE A C 1
ATOM 1675 O O . PHE A 1 233 ? 25.847 22.331 41.327 1.00 37.03 221 PHE A O 1
ATOM 1683 N N . ALA A 1 234 ? 26.328 21.997 43.479 1.00 37.50 222 ALA A N 1
ATOM 1684 C CA . ALA A 1 234 ? 27.670 22.586 43.377 1.00 38.12 222 ALA A CA 1
ATOM 1685 C C . ALA A 1 234 ? 28.443 21.835 42.320 1.00 39.03 222 ALA A C 1
ATOM 1686 O O . ALA A 1 234 ? 29.147 22.425 41.481 1.00 40.04 222 ALA A O 1
ATOM 1688 N N . HIS A 1 235 ? 28.289 20.506 42.316 1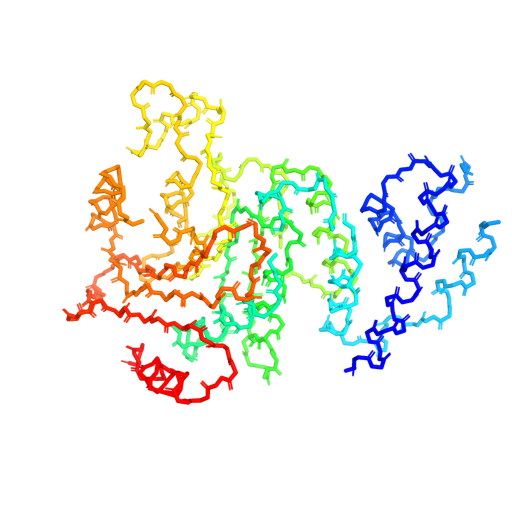.00 43.41 223 HIS A N 1
ATOM 1689 C CA . HIS A 1 235 ? 29.034 19.667 41.343 1.00 43.34 223 HIS A CA 1
ATOM 1690 C C . HIS A 1 235 ? 28.671 19.929 39.829 1.00 44.18 223 HIS A C 1
ATOM 1691 O O . HIS A 1 235 ? 29.556 19.934 38.980 1.00 46.58 223 HIS A O 1
ATOM 1698 N N . PHE A 1 236 ? 27.410 20.209 39.521 1.00 41.03 224 PHE A N 1
ATOM 1699 C CA . PHE A 1 236 ? 26.995 20.627 38.173 1.00 41.56 224 PHE A CA 1
ATOM 1700 C C . PHE A 1 236 ? 27.548 22.033 37.811 1.00 40.84 224 PHE A C 1
ATOM 1701 O O . PHE A 1 236 ? 28.085 22.249 36.737 1.00 41.32 224 PHE A O 1
ATOM 1709 N N . LEU A 1 237 ? 27.403 22.983 38.712 1.00 40.83 225 LEU A N 1
ATOM 1710 C CA . LEU A 1 237 ? 27.839 24.337 38.420 1.00 40.94 225 LEU A CA 1
ATOM 1711 C C . LEU A 1 237 ? 29.345 24.426 38.210 1.00 38.35 225 LEU A C 1
ATOM 1712 O O . LEU A 1 237 ? 29.807 25.245 37.404 1.00 37.41 225 LEU A O 1
ATOM 1717 N N . PHE A 1 238 ? 30.112 23.614 38.950 1.00 41.29 226 PHE A N 1
ATOM 1718 C CA . PHE A 1 238 ? 31.583 23.542 38.743 1.00 36.63 226 PHE A CA 1
ATOM 1719 C C . PHE A 1 238 ? 31.989 23.049 37.371 1.00 36.03 226 PHE A C 1
ATOM 1720 O O . PHE A 1 238 ? 32.990 23.506 36.811 1.00 38.58 226 PHE A O 1
ATOM 1728 N N . ILE A 1 239 ? 31.219 22.141 36.803 1.00 39.75 227 ILE A N 1
ATOM 1729 C CA . ILE A 1 239 ? 31.446 21.681 35.437 1.00 38.48 227 ILE A CA 1
ATOM 1730 C C . ILE A 1 239 ? 31.217 22.836 34.475 1.00 39.66 227 ILE A C 1
ATOM 1731 O O . ILE A 1 239 ? 32.023 23.071 33.574 1.00 39.72 227 ILE A O 1
ATOM 1736 N N . GLU A 1 240 ? 30.126 23.569 34.647 1.00 40.37 228 GLU A N 1
ATOM 1737 C CA . GLU A 1 240 ? 29.875 24.720 33.788 1.00 40.79 228 GLU A CA 1
ATOM 1738 C C . GLU A 1 240 ? 30.904 25.847 33.993 1.00 40.01 228 GLU A C 1
ATOM 1739 O O . GLU A 1 240 ? 31.410 26.392 33.028 1.00 40.35 228 GLU A O 1
ATOM 1745 N N . GLN A 1 241 ? 31.232 26.187 35.235 1.00 39.90 229 GLN A N 1
ATOM 1746 C CA . GLN A 1 241 ? 32.267 27.188 35.501 1.00 41.01 229 GLN A CA 1
ATOM 1747 C C . GLN A 1 241 ? 33.613 26.782 34.896 1.00 43.45 229 GLN A C 1
ATOM 1748 O O . GLN A 1 241 ? 34.311 27.572 34.237 1.00 43.12 229 GLN A O 1
ATOM 1754 N N . GLY A 1 242 ? 33.989 25.537 35.116 1.00 43.52 230 GLY A N 1
ATOM 1755 C CA . GLY A 1 242 ? 35.186 25.031 34.499 1.00 42.79 230 GLY A CA 1
ATOM 1756 C C . GLY A 1 242 ? 35.231 25.166 32.983 1.00 42.26 230 GLY A C 1
ATOM 1757 O O . GLY A 1 242 ? 36.262 25.582 32.419 1.00 40.95 230 GLY A O 1
ATOM 1770 N N A ARG A 1 244 ? 33.611 27.286 31.189 0.65 40.75 232 ARG A N 1
ATOM 1771 N N B ARG A 1 244 ? 33.605 27.319 31.159 0.35 37.66 232 ARG A N 1
ATOM 1772 C CA A ARG A 1 244 ? 33.625 28.758 31.021 0.65 42.75 232 ARG A CA 1
ATOM 1773 C CA B ARG A 1 244 ? 33.684 28.774 30.883 0.35 38.02 232 ARG A CA 1
ATOM 1774 C C A ARG A 1 244 ? 35.053 29.322 30.998 0.65 41.84 232 ARG A C 1
ATOM 1775 C C B ARG A 1 244 ? 35.131 29.251 30.885 0.35 39.40 232 ARG A C 1
ATOM 1776 O O A ARG A 1 244 ? 35.343 30.256 30.274 0.65 42.61 232 ARG A O 1
ATOM 1777 O O B ARG A 1 244 ? 35.528 30.021 30.026 0.35 40.77 232 ARG A O 1
ATOM 1792 N N . TYR A 1 245 ? 35.922 28.777 31.840 1.00 40.72 233 TYR A N 1
ATOM 1793 C CA . TYR A 1 245 ? 37.298 29.242 31.980 1.00 43.04 233 TYR A CA 1
ATOM 1794 C C . TYR A 1 245 ? 38.334 28.365 31.276 1.00 41.44 233 TYR A C 1
ATOM 1795 O O . TYR A 1 245 ? 39.519 28.543 31.505 1.00 41.79 233 TYR A O 1
ATOM 1804 N N . THR A 1 246 ? 37.888 27.465 30.399 1.00 39.38 234 THR A N 1
ATOM 1805 C CA . THR A 1 246 ? 38.777 26.675 29.556 1.00 38.19 234 THR A CA 1
ATOM 1806 C C . THR A 1 246 ? 38.843 27.328 28.194 1.00 40.57 234 THR A C 1
ATOM 1807 O O . THR A 1 246 ? 37.847 27.791 27.679 1.00 40.70 234 THR A O 1
ATOM 1811 N N . LYS A 1 247 ? 40.039 27.403 27.629 1.00 42.07 235 LYS A N 1
ATOM 1812 C CA . LYS A 1 247 ? 40.205 27.826 26.264 1.00 41.69 235 LYS A CA 1
ATOM 1813 C C . LYS A 1 247 ? 39.464 26.903 25.305 1.00 41.14 235 LYS A C 1
ATOM 1814 O O . LYS A 1 247 ? 39.386 25.703 25.535 1.00 41.11 235 LYS A O 1
ATOM 1820 N N . PRO A 1 248 ? 39.013 27.453 24.163 1.00 41.50 236 PRO A N 1
ATOM 1821 C CA . PRO A 1 248 ? 38.565 26.566 23.091 1.00 39.80 236 PRO A CA 1
ATOM 1822 C C . PRO A 1 248 ? 39.571 25.445 22.807 1.00 38.99 236 PRO A C 1
ATOM 1823 O O . PRO A 1 248 ? 40.759 25.692 22.651 1.00 37.62 236 PRO A O 1
ATOM 1827 N N . GLY A 1 249 ? 39.105 24.209 22.773 1.00 35.49 237 GLY A N 1
ATOM 1828 C CA . GLY A 1 249 ? 39.997 23.090 22.506 1.00 34.27 237 GLY A CA 1
ATOM 1829 C C . GLY A 1 249 ? 40.785 22.578 23.697 1.00 36.78 237 GLY A C 1
ATOM 1830 O O . GLY A 1 249 ? 41.459 21.570 23.569 1.00 40.68 237 GLY A O 1
ATOM 1831 N N . GLY A 1 250 ? 40.715 23.262 24.837 1.00 39.07 238 GLY A N 1
ATOM 1832 C CA . GLY A 1 250 ? 41.293 22.766 26.080 1.00 38.90 238 GLY A CA 1
ATOM 1833 C C . GLY A 1 250 ? 40.517 21.598 26.680 1.00 42.15 238 GLY A C 1
ATOM 1834 O O . GLY A 1 250 ? 39.419 21.232 26.222 1.00 40.72 238 GLY A O 1
ATOM 1835 N N . TYR A 1 251 ? 41.107 21.027 27.731 1.00 41.05 239 TYR A N 1
ATOM 1836 C CA . TYR A 1 251 ? 40.597 19.878 28.417 1.00 36.97 239 TYR A CA 1
ATOM 1837 C C . TYR A 1 251 ? 40.257 20.092 29.878 1.00 38.27 239 TYR A C 1
ATOM 1838 O O . TYR A 1 251 ? 40.753 21.000 30.560 1.00 38.41 239 TYR A O 1
ATOM 1847 N N . LEU A 1 252 ? 39.336 19.257 30.351 1.00 39.47 240 LEU A N 1
ATOM 1848 C CA . LEU A 1 252 ? 38.906 19.281 31.735 1.00 41.40 240 LEU A CA 1
ATOM 1849 C C . LEU A 1 252 ? 38.897 17.860 32.296 1.00 38.70 240 LEU A C 1
ATOM 1850 O O . LEU A 1 252 ? 38.504 16.921 31.632 1.00 41.01 240 LEU A O 1
ATOM 1855 N N . PHE A 1 253 ? 39.401 17.741 33.521 1.00 42.66 241 PHE A N 1
ATOM 1856 C CA . PHE A 1 253 ?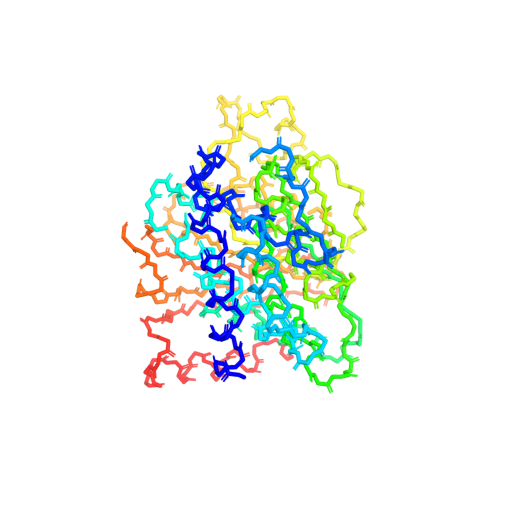 39.522 16.505 34.260 1.00 40.39 241 PHE A CA 1
ATOM 1857 C C . PHE A 1 253 ? 38.888 16.707 35.632 1.00 40.10 241 PHE A C 1
ATOM 1858 O O . PHE A 1 253 ? 39.400 17.402 36.496 1.00 41.78 241 PHE A O 1
ATOM 1866 N N . PHE A 1 254 ? 37.743 16.113 35.817 1.00 40.16 242 PHE A N 1
ATOM 1867 C CA . PHE A 1 254 ? 37.039 16.185 37.058 1.00 40.91 242 PHE A CA 1
ATOM 1868 C C . PHE A 1 254 ? 36.968 14.836 37.749 1.00 40.16 242 PHE A C 1
ATOM 1869 O O . PHE A 1 254 ? 36.652 13.826 37.131 1.00 42.03 242 PHE A O 1
ATOM 1877 N N . LEU A 1 255 ? 37.246 14.827 39.049 1.00 43.13 243 LEU A N 1
ATOM 1878 C CA . LEU A 1 255 ? 37.000 13.654 39.886 1.00 41.32 243 LEU A CA 1
ATOM 1879 C C . LEU A 1 255 ? 35.597 13.797 40.481 1.00 42.83 243 LEU A C 1
ATOM 1880 O O . LEU A 1 255 ? 35.305 14.742 41.201 1.00 41.83 243 LEU A O 1
ATOM 1885 N N . VAL A 1 256 ? 34.755 12.825 40.177 1.00 41.15 244 VAL A N 1
ATOM 1886 C CA . VAL A 1 256 ? 33.339 12.841 40.509 1.00 42.35 244 VAL A CA 1
ATOM 1887 C C . VAL A 1 256 ? 32.901 11.481 40.930 1.00 40.22 244 VAL A C 1
ATOM 1888 O O . VAL A 1 256 ? 33.445 10.511 40.456 1.00 42.74 244 VAL A O 1
ATOM 1892 N N . PRO A 1 257 ? 31.872 11.388 41.790 1.00 41.87 245 PRO A N 1
ATOM 1893 C CA . PRO A 1 257 ? 31.363 10.083 42.095 1.00 40.57 245 PRO A CA 1
ATOM 1894 C C . PRO A 1 257 ? 30.802 9.406 40.854 1.00 40.76 245 PRO A C 1
ATOM 1895 O O . PRO A 1 257 ? 30.053 10.028 40.101 1.00 39.16 245 PRO A O 1
ATOM 1899 N N . ASP A 1 258 ? 31.135 8.127 40.662 1.00 39.52 246 ASP A N 1
ATOM 1900 C CA . ASP A 1 258 ? 30.701 7.442 39.454 1.00 42.36 246 ASP A CA 1
ATOM 1901 C C . ASP A 1 258 ? 29.172 7.336 39.394 1.00 43.73 246 ASP A C 1
ATOM 1902 O O . ASP A 1 258 ? 28.592 7.283 38.307 1.00 42.14 246 ASP A O 1
ATOM 1907 N N . ALA A 1 259 ? 28.528 7.359 40.564 1.00 39.62 247 ALA A N 1
ATOM 1908 C CA . ALA A 1 259 ? 27.090 7.323 40.629 1.00 39.96 247 ALA A CA 1
ATOM 1909 C C . ALA A 1 259 ? 26.399 8.564 40.009 1.00 37.16 247 ALA A C 1
ATOM 1910 O O . ALA A 1 259 ? 25.220 8.533 39.759 1.00 41.01 247 ALA A O 1
ATOM 1920 N N . PHE A 1 261 ? 26.630 9.574 37.021 1.00 39.67 249 PHE A N 1
ATOM 1921 C CA . PHE A 1 261 ? 26.334 9.363 35.616 1.00 44.38 249 PHE A CA 1
ATOM 1922 C C . PHE A 1 261 ? 24.988 8.696 35.417 1.00 43.56 249 PHE A C 1
ATOM 1923 O O . PHE A 1 261 ? 24.371 8.872 34.410 1.00 47.62 249 PHE A O 1
ATOM 1931 N N . GLY A 1 262 ? 24.523 7.948 36.396 1.00 44.08 250 GLY A N 1
ATOM 1932 C CA . GLY A 1 262 ? 23.273 7.246 36.259 1.00 44.27 250 GLY A CA 1
ATOM 1933 C C . GLY A 1 262 ? 22.018 7.930 36.760 1.00 44.12 250 GLY A C 1
ATOM 1934 O O . GLY A 1 262 ? 20.935 7.316 36.736 1.00 43.32 250 GLY A O 1
ATOM 1935 N N . THR A 1 263 ? 22.128 9.175 37.195 1.00 42.52 251 THR A N 1
ATOM 1936 C CA . THR A 1 263 ? 20.979 9.896 37.749 1.00 42.97 251 THR A CA 1
ATOM 1937 C C . THR A 1 263 ? 20.249 10.529 36.559 1.00 45.65 251 THR A C 1
ATOM 1938 O O . THR A 1 263 ? 20.891 10.862 35.558 1.00 43.50 251 THR A O 1
ATOM 1942 N N . SER A 1 264 ? 18.930 10.706 36.658 1.00 43.33 252 SER A N 1
ATOM 1943 C CA . SER A 1 264 ? 18.198 11.366 35.585 1.00 46.96 252 SER A CA 1
ATOM 1944 C C . SER A 1 264 ? 18.633 12.831 35.387 1.00 47.26 252 SER A C 1
ATOM 1945 O O . SER A 1 264 ? 18.667 13.298 34.259 1.00 50.63 252 SER A O 1
ATOM 1948 N N . ASP A 1 265 ? 19.037 13.518 36.459 1.00 44.40 253 ASP A N 1
ATOM 1949 C CA . ASP A 1 265 ? 19.518 14.888 36.366 1.00 41.84 253 ASP A CA 1
ATOM 1950 C C . ASP A 1 265 ? 20.799 15.033 35.538 1.00 42.95 253 ASP A C 1
ATOM 1951 O O . ASP A 1 265 ? 21.076 16.094 34.997 1.00 43.31 253 ASP A O 1
ATOM 1956 N N . PHE A 1 266 ? 21.606 13.992 35.460 1.00 42.37 254 PHE A N 1
ATOM 1957 C CA . PHE A 1 266 ? 22.792 14.082 34.668 1.00 43.98 254 PHE A CA 1
ATOM 1958 C C . PHE A 1 266 ? 22.544 14.327 33.161 1.00 44.62 254 PHE A C 1
ATOM 1959 O O . PHE A 1 266 ? 23.385 14.904 32.522 1.00 41.55 254 PHE A O 1
ATOM 1967 N N . ALA A 1 267 ? 21.393 13.909 32.639 1.00 43.86 255 ALA A N 1
ATOM 1968 C CA . ALA A 1 267 ? 20.964 14.196 31.261 1.00 44.24 255 ALA A CA 1
ATOM 1969 C C . ALA A 1 267 ? 21.119 15.676 30.932 1.00 45.27 255 ALA A C 1
ATOM 1970 O O . ALA A 1 267 ? 21.475 16.013 29.822 1.00 43.63 255 ALA A O 1
ATOM 1972 N N . LYS A 1 268 ? 20.855 16.549 31.907 1.00 45.76 256 LYS A N 1
ATOM 1973 C CA . LYS A 1 268 ? 20.967 17.977 31.719 1.00 45.66 256 LYS A CA 1
ATOM 1974 C C . LYS A 1 268 ? 22.421 18.437 31.592 1.00 46.07 256 LYS A C 1
ATOM 1975 O O . LYS A 1 268 ? 22.717 19.347 30.809 1.00 45.14 256 LYS A O 1
ATOM 1978 N N . VAL A 1 269 ? 23.313 17.854 32.383 1.00 42.03 257 VAL A N 1
ATOM 1979 C CA . VAL A 1 269 ? 24.722 18.160 32.287 1.00 43.10 257 VAL A CA 1
ATOM 1980 C C . VAL A 1 269 ? 25.295 17.619 30.956 1.00 43.10 257 VAL A C 1
ATOM 1981 O O . VAL A 1 269 ? 26.125 18.253 30.305 1.00 40.66 257 VAL A O 1
ATOM 1985 N N . ASP A 1 270 ? 24.834 16.441 30.577 1.00 39.28 258 ASP A N 1
ATOM 1986 C CA . ASP A 1 270 ? 25.214 15.813 29.326 1.00 43.64 258 ASP A CA 1
ATOM 1987 C C . ASP A 1 270 ? 24.855 16.709 28.137 1.00 40.98 258 ASP A C 1
ATOM 1988 O O . ASP A 1 270 ? 25.692 16.945 27.259 1.00 41.31 258 ASP A O 1
ATOM 1993 N N . LYS A 1 271 ? 23.630 17.214 28.138 1.00 40.35 259 LYS A N 1
ATOM 1994 C CA . LYS A 1 271 ? 23.148 18.127 27.115 1.00 45.01 259 LYS A CA 1
ATOM 1995 C C . LYS A 1 271 ? 23.939 19.456 27.078 1.00 44.03 259 LYS A C 1
ATOM 1996 O O . LYS A 1 271 ? 24.340 19.907 26.011 1.00 42.89 259 LYS A O 1
ATOM 2002 N N . PHE A 1 272 ? 24.165 20.051 28.240 1.00 42.06 260 PHE A N 1
ATOM 2003 C CA . PHE A 1 272 ? 25.082 21.161 28.395 1.00 43.15 260 PHE A CA 1
ATOM 2004 C C . PHE A 1 272 ? 26.513 20.958 27.814 1.00 41.06 260 PHE A C 1
ATOM 2005 O O . PHE A 1 272 ? 27.006 21.795 27.073 1.00 41.41 260 PHE A O 1
ATOM 2013 N N . ILE A 1 273 ? 27.153 19.857 28.167 1.00 38.88 261 ILE A N 1
ATOM 2014 C CA . ILE A 1 273 ? 28.437 19.550 27.681 1.00 38.68 261 ILE A CA 1
ATOM 2015 C C . ILE A 1 273 ? 28.452 19.499 26.158 1.00 40.43 261 ILE A C 1
ATOM 2016 O O . ILE A 1 273 ? 29.346 20.030 25.548 1.00 40.01 261 ILE A O 1
ATOM 2021 N N . LYS A 1 274 ? 27.457 18.855 25.568 1.00 39.57 262 LYS A N 1
ATOM 2022 C CA . LYS A 1 274 ? 27.351 18.719 24.147 1.00 37.71 262 LYS A CA 1
ATOM 2023 C C . LYS A 1 274 ? 27.121 20.016 23.388 1.00 38.04 262 LYS A C 1
ATOM 2024 O O . LYS A 1 274 ? 27.417 20.077 22.213 1.00 35.63 262 LYS A O 1
ATOM 2030 N N . LYS A 1 275 ? 26.625 21.045 24.051 1.00 38.21 263 LYS A N 1
ATOM 2031 C CA . LYS A 1 275 ? 26.518 22.338 23.447 1.00 41.13 263 LYS A CA 1
ATOM 2032 C C . LYS A 1 275 ? 27.838 23.138 23.470 1.00 39.34 263 LYS A C 1
ATOM 2033 O O . LYS A 1 275 ? 27.931 24.148 22.777 1.00 38.94 263 LYS A O 1
ATOM 2039 N N . ASN A 1 276 ? 28.829 22.638 24.193 1.00 35.51 264 ASN A N 1
ATOM 2040 C CA . ASN A 1 276 ? 30.063 23.344 24.541 1.00 40.64 264 ASN A CA 1
ATOM 2041 C C . ASN A 1 276 ? 31.345 22.589 24.301 1.00 38.51 264 ASN A C 1
ATOM 2042 O O . ASN A 1 276 ? 32.428 23.126 24.529 1.00 40.72 264 ASN A O 1
ATOM 2047 N N . GLY A 1 277 ? 31.218 21.379 23.781 1.00 38.37 265 GLY A N 1
ATOM 2048 C CA . GLY A 1 277 ? 32.297 20.415 23.761 1.00 39.10 265 GLY A CA 1
ATOM 2049 C C . GLY A 1 277 ? 31.832 18.977 23.709 1.00 38.44 265 GLY A C 1
ATOM 2050 O O . GLY A 1 277 ? 30.798 18.675 23.142 1.00 42.77 265 GLY A O 1
ATOM 2051 N N . HIS A 1 278 ? 32.631 18.092 24.303 1.00 37.54 266 HIS A N 1
ATOM 2052 C CA . HIS A 1 278 ? 32.341 16.691 24.329 1.00 39.10 266 HIS A CA 1
ATOM 2053 C C . HIS A 1 278 ? 33.039 15.973 25.496 1.00 40.07 266 HIS A C 1
ATOM 2054 O O . HIS A 1 278 ? 34.032 16.451 26.084 1.00 40.81 266 HIS A O 1
ATOM 2061 N N . ILE A 1 279 ? 32.497 14.803 25.798 1.00 42.13 267 ILE A N 1
ATOM 2062 C CA . ILE A 1 279 ? 33.118 13.840 26.678 1.00 41.34 267 ILE A CA 1
ATOM 2063 C C . ILE A 1 279 ? 34.126 13.019 25.888 1.00 40.20 267 ILE A C 1
ATOM 2064 O O . ILE A 1 279 ? 33.795 12.453 24.855 1.00 42.22 267 ILE A O 1
ATOM 2069 N N . GLU A 1 280 ? 35.373 13.003 26.369 1.00 42.73 268 GLU A N 1
ATOM 2070 C CA . GLU A 1 280 ? 36.424 12.150 25.819 1.00 42.84 268 GLU A CA 1
ATOM 2071 C C . GLU A 1 280 ? 36.392 10.757 26.468 1.00 40.11 268 GLU A C 1
ATOM 2072 O O . GLU A 1 280 ? 36.554 9.739 25.821 1.00 41.57 268 GLU A O 1
ATOM 2078 N N . GLY A 1 281 ? 36.235 10.748 27.769 1.00 40.12 269 GLY A N 1
ATOM 2079 C CA . GLY A 1 281 ? 36.296 9.525 28.516 1.00 39.22 269 GLY A CA 1
ATOM 2080 C C . GLY A 1 281 ? 35.799 9.608 29.914 1.00 37.90 269 GLY A C 1
ATOM 2081 O O . GLY A 1 281 ? 35.685 10.686 30.497 1.00 40.76 269 GLY A O 1
ATOM 2082 N N . ILE A 1 282 ? 35.535 8.430 30.464 1.00 40.33 270 ILE A N 1
ATOM 2083 C CA . ILE A 1 282 ? 35.227 8.247 31.899 1.00 40.27 270 ILE A CA 1
ATOM 2084 C C . ILE A 1 282 ? 36.002 7.047 32.423 1.00 39.20 270 ILE A C 1
ATOM 2085 O O . ILE A 1 282 ? 35.790 5.933 31.985 1.00 36.70 270 ILE A O 1
ATOM 2090 N N . ILE A 1 283 ? 36.887 7.309 33.367 1.00 39.69 271 ILE A N 1
ATOM 2091 C CA . ILE A 1 283 ? 37.753 6.293 33.925 1.00 40.52 271 ILE A CA 1
ATOM 2092 C C . ILE A 1 283 ? 37.392 6.048 35.386 1.00 38.60 271 ILE A C 1
ATOM 2093 O O . ILE A 1 283 ? 37.652 6.899 36.217 1.00 38.16 271 ILE A O 1
ATOM 2098 N N A LYS A 1 284 ? 36.782 4.889 35.675 0.65 40.58 272 LYS A N 1
ATOM 2099 N N B LYS A 1 284 ? 36.850 4.873 35.689 0.35 37.80 272 LYS A N 1
ATOM 2100 C CA A LYS A 1 284 ? 36.449 4.488 37.041 0.65 42.73 272 LYS A CA 1
ATOM 2101 C CA B LYS A 1 284 ? 36.428 4.554 37.041 0.35 37.33 272 LYS A CA 1
ATOM 2102 C C A LYS A 1 284 ? 37.733 4.144 37.765 0.65 41.08 272 LYS A C 1
ATOM 2103 C C B LYS A 1 284 ? 37.586 3.980 37.867 0.35 37.59 272 LYS A C 1
ATOM 2104 O O A LYS A 1 284 ? 38.611 3.488 37.207 0.65 40.87 272 LYS A O 1
ATOM 2105 O O B LYS A 1 284 ? 38.186 2.980 37.509 0.35 35.88 272 LYS A O 1
ATOM 2116 N N . LEU A 1 285 ? 37.854 4.619 39.000 1.00 40.89 273 LEU A N 1
ATOM 2117 C CA . LEU A 1 285 ? 39.027 4.377 39.800 1.00 40.27 273 LEU A CA 1
ATOM 2118 C C . LEU A 1 285 ? 38.857 3.236 40.802 1.00 41.16 273 LEU A C 1
ATOM 2119 O O . LEU A 1 285 ? 37.741 2.839 41.147 1.00 42.37 273 LEU A O 1
ATOM 2124 N N . PRO A 1 286 ? 39.972 2.643 41.232 1.00 39.38 274 PRO A N 1
ATOM 2125 C CA . PRO A 1 286 ? 39.859 1.521 42.131 1.00 41.00 274 PRO A CA 1
ATOM 2126 C C . PRO A 1 286 ? 39.200 1.874 43.480 1.00 43.76 274 PRO A C 1
ATOM 2127 O O . PRO A 1 286 ? 39.463 2.950 44.031 1.00 43.80 274 PRO A O 1
ATOM 2131 N N . GLU A 1 287 ? 38.377 0.963 43.987 1.00 46.38 275 GLU A N 1
ATOM 2132 C CA . GLU A 1 287 ? 37.704 1.105 45.293 1.00 55.63 275 GLU A CA 1
ATOM 2133 C C . GLU A 1 287 ? 38.682 1.377 46.431 1.00 56.91 275 GLU A C 1
ATOM 2134 O O . GLU A 1 287 ? 38.458 2.217 47.300 1.00 57.34 275 GLU A O 1
ATOM 2140 N N . THR A 1 288 ? 39.791 0.664 46.424 1.00 58.89 276 THR A N 1
ATOM 2141 C CA . THR A 1 288 ? 40.734 0.784 47.526 1.00 60.59 276 THR A CA 1
ATOM 2142 C C . THR A 1 288 ? 41.378 2.159 47.617 1.00 58.45 276 THR A C 1
ATOM 2143 O O . THR A 1 288 ? 42.119 2.407 48.565 1.00 58.19 276 THR A O 1
ATOM 2147 N N . LEU A 1 289 ? 41.169 3.038 46.634 1.00 57.51 277 LEU A N 1
ATOM 2148 C CA . LEU A 1 289 ? 41.684 4.419 46.764 1.00 55.94 277 LEU A CA 1
ATOM 2149 C C . LEU A 1 289 ? 40.806 5.295 47.656 1.00 56.12 277 LEU A C 1
ATOM 2150 O O . LEU A 1 289 ? 41.216 6.392 48.052 1.00 60.06 277 LEU A O 1
ATOM 2155 N N . PHE A 1 290 ? 39.610 4.834 47.973 1.00 53.07 278 PHE A N 1
ATOM 2156 C CA . PHE A 1 290 ? 38.689 5.648 48.699 1.00 55.56 278 PHE A CA 1
ATOM 2157 C C . PHE A 1 290 ? 38.535 5.084 50.109 1.00 60.23 278 PHE A C 1
ATOM 2158 O O . PHE A 1 290 ? 38.753 3.895 50.312 1.00 61.96 278 PHE A O 1
ATOM 2166 N N . LYS A 1 291 ? 38.201 5.934 51.083 1.00 64.85 279 LYS A N 1
ATOM 2167 C CA . LYS A 1 291 ? 37.703 5.457 52.401 1.00 68.32 279 LYS A CA 1
ATOM 2168 C C . LYS A 1 291 ? 36.400 4.636 52.141 1.00 70.73 279 LYS A C 1
ATOM 2169 O O . LYS A 1 291 ? 36.161 4.195 50.991 1.00 70.55 279 LYS A O 1
ATOM 2175 N N . SER A 1 292 ? 35.544 4.442 53.155 1.00 70.77 280 SER A N 1
ATOM 2176 C CA . SER A 1 292 ? 34.154 4.040 52.843 1.00 70.84 280 SER A CA 1
ATOM 2177 C C . SER A 1 292 ? 33.035 4.957 53.362 1.00 70.54 280 SER A C 1
ATOM 2178 O O . SER A 1 292 ? 32.139 5.320 52.585 1.00 66.87 280 SER A O 1
ATOM 2181 N N . GLN A 1 294 ? 33.717 7.607 51.386 1.00 77.15 282 GLN A N 1
ATOM 2182 C CA . GLN A 1 294 ? 33.755 7.800 49.943 1.00 76.68 282 GLN A CA 1
ATOM 2183 C C . GLN A 1 294 ? 33.146 6.624 49.120 1.00 73.23 282 GLN A C 1
ATOM 2184 O O . GLN A 1 294 ? 33.551 5.450 49.247 1.00 71.95 282 GLN A O 1
ATOM 2190 N N . ALA A 1 295 ? 32.130 6.950 48.308 1.00 70.53 283 ALA A N 1
ATOM 2191 C CA . ALA A 1 295 ? 31.767 6.098 47.159 1.00 66.89 283 ALA A CA 1
ATOM 2192 C C . ALA A 1 295 ? 32.774 6.412 46.019 1.00 58.09 283 ALA A C 1
ATOM 2193 O O . ALA A 1 295 ? 33.243 7.546 45.855 1.00 58.11 283 ALA A O 1
ATOM 2195 N N . ARG A 1 296 ? 33.090 5.350 45.304 1.00 51.79 284 ARG A N 1
ATOM 2196 C CA . ARG A 1 296 ? 33.964 5.315 44.136 1.00 52.74 284 ARG A CA 1
ATOM 2197 C C . ARG A 1 296 ? 33.842 6.523 43.174 1.00 48.20 284 ARG A C 1
ATOM 2198 O O . ARG A 1 296 ? 32.766 6.860 42.696 1.00 46.39 284 ARG A O 1
ATOM 2206 N N . LYS A 1 297 ? 34.957 7.209 42.983 1.00 43.61 285 LYS A N 1
ATOM 2207 C CA . LYS A 1 297 ? 35.039 8.226 41.999 1.00 43.70 285 LYS A CA 1
ATOM 2208 C C . LYS A 1 297 ? 35.614 7.748 40.666 1.00 42.52 285 LYS A C 1
ATOM 2209 O O . LYS A 1 297 ? 36.225 6.678 40.549 1.00 40.96 285 LYS A O 1
ATOM 2215 N N . SER A 1 298 ? 35.284 8.538 39.660 1.00 41.56 286 SER A N 1
ATOM 2216 C CA . SER A 1 298 ? 35.710 8.366 38.306 1.00 38.38 286 SER A CA 1
ATOM 2217 C C . SER A 1 298 ? 36.366 9.657 37.856 1.00 40.22 286 SER A C 1
ATOM 2218 O O . SER A 1 298 ? 36.077 10.726 38.418 1.00 40.02 286 SER A O 1
ATOM 2221 N N . ILE A 1 299 ? 37.224 9.563 36.831 1.00 40.71 287 ILE A N 1
ATOM 2222 C CA . ILE A 1 299 ? 37.774 10.740 36.201 1.00 40.84 287 ILE A CA 1
ATOM 2223 C C . ILE A 1 299 ? 36.926 11.012 34.961 1.00 41.33 287 ILE A C 1
ATOM 2224 O O . ILE A 1 299 ? 36.886 10.200 34.059 1.00 40.42 287 ILE A O 1
ATOM 2229 N N . LEU A 1 300 ? 36.207 12.125 34.971 1.00 40.73 288 LEU A N 1
ATOM 2230 C CA . LEU A 1 300 ? 35.507 12.638 33.793 1.00 39.97 288 LEU A CA 1
ATOM 2231 C C . LEU A 1 300 ? 36.428 13.528 32.967 1.00 38.84 288 LEU A C 1
ATOM 2232 O O . LEU A 1 300 ? 36.945 14.530 33.472 1.00 37.58 288 LEU A O 1
ATOM 2237 N N . ILE A 1 301 ? 36.608 13.153 31.700 1.00 38.18 289 ILE A N 1
ATOM 2238 C CA . ILE A 1 301 ? 37.470 13.868 30.768 1.00 39.68 289 ILE A CA 1
ATOM 2239 C C . ILE A 1 301 ? 36.623 14.505 29.707 1.00 37.29 289 ILE A C 1
ATOM 2240 O O . ILE A 1 301 ? 35.909 13.818 28.967 1.00 38.44 289 ILE A O 1
ATOM 2245 N N . LEU A 1 302 ? 36.708 15.844 29.665 1.00 40.38 290 LEU A N 1
ATOM 2246 C CA . LEU A 1 302 ? 35.989 16.676 28.725 1.00 40.71 290 LEU A CA 1
ATOM 2247 C C . LEU A 1 302 ? 36.956 17.440 27.798 1.00 40.48 290 LEU A C 1
ATOM 2248 O O . LEU A 1 302 ? 38.081 17.751 28.168 1.00 43.08 290 LEU A O 1
ATOM 2253 N N . GLU A 1 303 ? 36.510 17.738 26.588 1.00 42.11 291 GLU A N 1
ATOM 2254 C CA . GLU A 1 303 ? 37.200 18.721 25.749 1.00 40.43 291 GLU A CA 1
ATOM 2255 C C . GLU A 1 303 ? 36.218 19.802 25.363 1.00 42.21 291 GLU A C 1
ATOM 2256 O O . GLU A 1 303 ? 35.078 19.502 25.020 1.00 40.41 291 GLU A O 1
ATOM 2262 N N . LYS A 1 304 ? 36.678 21.056 25.445 1.00 40.62 292 LYS A N 1
ATOM 2263 C CA . LYS A 1 304 ? 35.942 22.200 24.974 1.00 39.76 292 LYS A CA 1
ATOM 2264 C C . LYS A 1 304 ? 36.009 22.356 23.461 1.00 40.08 292 LYS A C 1
ATOM 2265 O O . LYS A 1 304 ? 37.003 22.020 22.821 1.00 40.42 292 LYS A O 1
ATOM 2271 N N . ALA A 1 305 ? 34.911 22.845 22.891 1.00 40.49 293 ALA A N 1
ATOM 2272 C CA . ALA A 1 305 ? 34.746 22.897 21.469 1.00 38.87 293 ALA A CA 1
ATOM 2273 C C . ALA A 1 305 ? 35.715 23.902 20.839 1.00 37.80 293 ALA A C 1
ATOM 2274 O O . ALA A 1 305 ? 36.089 24.908 21.444 1.00 36.14 293 ALA A O 1
ATOM 2276 N N . ASP A 1 306 ? 36.035 23.658 19.578 1.00 39.71 294 ASP A N 1
ATOM 2277 C CA . ASP A 1 306 ? 36.736 24.659 18.758 1.00 39.05 294 ASP A CA 1
ATOM 2278 C C . ASP A 1 306 ? 36.599 24.266 17.311 1.00 39.25 294 ASP A C 1
ATOM 2279 O O . ASP A 1 306 ? 36.121 23.181 17.004 1.00 38.47 294 ASP A O 1
ATOM 2284 N N . VAL A 1 307 ? 37.079 25.147 16.437 1.00 38.05 295 VAL A N 1
ATOM 2285 C CA . VAL A 1 307 ? 36.970 25.015 15.002 1.00 37.23 295 VAL A CA 1
ATOM 2286 C C . VAL A 1 307 ? 37.602 23.758 14.457 1.00 37.46 295 VAL A C 1
ATOM 2287 O O . VAL A 1 307 ? 37.199 23.289 13.391 1.00 38.50 295 VAL A O 1
ATOM 2291 N N . ASP A 1 308 ? 38.563 23.175 15.169 1.00 36.55 296 ASP A N 1
ATOM 2292 C CA . ASP A 1 308 ? 39.306 22.011 14.636 1.00 37.76 296 ASP A CA 1
ATOM 2293 C C . ASP A 1 308 ? 39.297 20.840 15.622 1.00 37.12 296 ASP A C 1
ATOM 2294 O O . ASP A 1 308 ? 40.179 20.023 15.615 1.00 37.55 296 ASP A O 1
ATOM 2299 N N . VAL A 1 309 ? 38.274 20.767 16.458 1.00 34.91 297 VAL A N 1
ATOM 2300 C CA . VAL A 1 309 ? 38.137 19.752 17.457 1.00 37.34 297 VAL A CA 1
ATOM 2301 C C . VAL A 1 309 ? 36.827 18.976 17.206 1.00 40.10 297 VAL A C 1
ATOM 2302 O O . VAL A 1 309 ? 35.764 19.568 16.990 1.00 39.03 297 VAL A O 1
ATOM 2306 N N . LYS A 1 310 ? 36.941 17.663 17.177 1.00 39.39 298 LYS A N 1
ATOM 2307 C CA . LYS A 1 310 ? 35.797 16.796 17.081 1.00 43.56 298 LYS A CA 1
ATOM 2308 C C . LYS A 1 310 ? 35.747 15.785 18.235 1.00 40.53 298 LYS A C 1
ATOM 2309 O O . LYS A 1 310 ? 36.777 15.425 18.778 1.00 40.03 298 LYS A O 1
ATOM 2315 N N . PRO A 1 311 ? 34.543 15.273 18.545 1.00 40.61 299 PRO A N 1
ATOM 2316 C CA . PRO A 1 311 ? 34.417 14.214 19.544 1.00 39.75 299 PRO A CA 1
ATOM 2317 C C . PRO A 1 311 ? 35.076 12.904 19.119 1.00 39.99 299 PRO A C 1
ATOM 2318 O O . PRO A 1 311 ? 35.206 12.642 17.936 1.00 36.22 299 PRO A O 1
ATOM 2322 N N . PRO A 1 312 ? 35.472 12.055 20.081 1.00 38.73 300 PRO A N 1
ATOM 2323 C CA . PRO A 1 312 ? 35.971 10.760 19.596 1.00 39.77 300 PRO A CA 1
ATOM 2324 C C . PRO A 1 312 ? 34.849 9.941 18.949 1.00 40.75 300 PRO A C 1
ATOM 2325 O O . PRO A 1 312 ? 33.684 10.173 19.225 1.00 40.87 300 PRO A O 1
ATOM 2329 N N . LYS A 1 313 ? 35.213 8.981 18.121 1.00 45.26 301 LYS A N 1
ATOM 2330 C CA . LYS A 1 313 ? 34.251 8.045 17.515 1.00 49.33 301 LYS A CA 1
ATOM 2331 C C . LYS A 1 313 ? 33.440 7.384 18.607 1.00 48.68 301 LYS A C 1
ATOM 2332 O O . LYS A 1 313 ? 32.222 7.327 18.520 1.00 46.63 301 LYS A O 1
ATOM 2335 N N . GLU A 1 314 ? 34.128 6.966 19.670 1.00 51.15 302 GLU A N 1
ATOM 2336 C CA . GLU A 1 314 ? 33.515 6.381 20.859 1.00 53.33 302 GLU A CA 1
ATOM 2337 C C . GLU A 1 314 ? 34.154 6.967 22.104 1.00 47.70 302 GLU A C 1
ATOM 2338 O O . GLU A 1 314 ? 35.350 7.069 22.170 1.00 47.50 302 GLU A O 1
ATOM 2344 N N . VAL A 1 315 ? 33.359 7.272 23.118 1.00 47.03 303 VAL A N 1
ATOM 2345 C CA . VAL A 1 315 ? 33.876 7.685 24.414 1.00 46.16 303 VAL A CA 1
ATOM 2346 C C . VAL A 1 315 ? 34.739 6.546 25.051 1.00 43.54 303 VAL A C 1
ATOM 2347 O O . VAL A 1 315 ? 34.380 5.369 25.031 1.00 43.04 303 VAL A O 1
ATOM 2351 N N . LEU A 1 316 ? 35.877 6.889 25.631 1.00 43.50 304 LEU A N 1
ATOM 2352 C CA . LEU A 1 316 ? 36.634 5.888 26.400 1.00 42.69 304 LEU A CA 1
ATOM 2353 C C . LEU A 1 316 ? 35.930 5.622 27.719 1.00 42.24 304 LEU A C 1
ATOM 2354 O O . LEU A 1 316 ? 35.760 6.537 28.518 1.00 45.15 304 LEU A O 1
ATOM 2359 N N . LEU A 1 317 ? 35.472 4.391 27.929 1.00 39.96 305 LEU A N 1
ATOM 2360 C CA . LEU A 1 317 ? 34.940 3.952 29.205 1.00 42.44 305 LEU A CA 1
ATOM 2361 C C . LEU A 1 317 ? 35.860 2.854 29.761 1.00 43.16 305 LEU A C 1
ATOM 2362 O O . LEU A 1 317 ? 36.001 1.807 29.159 1.00 45.22 305 LEU A O 1
ATOM 2367 N N . ALA A 1 318 ? 36.531 3.128 30.864 1.00 42.31 306 ALA A N 1
ATOM 2368 C CA . ALA A 1 318 ? 37.519 2.219 31.397 1.00 41.50 306 ALA A CA 1
ATOM 2369 C C . ALA A 1 318 ? 37.246 2.031 32.858 1.00 39.22 306 ALA A C 1
ATOM 2370 O O . ALA A 1 318 ? 37.001 2.983 33.580 1.00 38.09 306 ALA A O 1
ATOM 2372 N N . ASN A 1 319 ? 37.326 0.782 33.273 1.00 36.90 307 ASN A N 1
ATOM 2373 C CA . ASN A 1 319 ? 37.150 0.391 34.648 1.00 37.26 307 ASN A CA 1
ATOM 2374 C C . ASN A 1 319 ? 38.484 0.014 35.262 1.00 35.21 307 ASN A C 1
ATOM 2375 O O . ASN A 1 319 ? 38.890 -1.120 35.206 1.00 35.36 307 ASN A O 1
ATOM 2380 N N . LEU A 1 320 ? 39.168 1.005 35.844 1.00 36.09 308 LEU A N 1
ATOM 2381 C CA . LEU A 1 320 ? 40.414 0.765 36.496 1.00 37.59 308 LEU A CA 1
ATOM 2382 C C . LEU A 1 320 ? 40.161 0.253 37.911 1.00 38.14 308 LEU A C 1
ATOM 2383 O O . LEU A 1 320 ? 40.274 0.970 38.889 1.00 37.99 308 LEU A O 1
ATOM 2388 N N . SER A 1 321 ? 39.829 -1.030 37.999 1.00 40.80 309 SER A N 1
ATOM 2389 C CA . SER A 1 321 ? 39.382 -1.619 39.238 1.00 39.12 309 SER A CA 1
ATOM 2390 C C . SER A 1 321 ? 40.552 -1.927 40.173 1.00 41.08 309 SER A C 1
ATOM 2391 O O . SER A 1 321 ? 40.355 -2.130 41.366 1.00 39.54 309 SER A O 1
ATOM 2394 N N . SER A 1 322 ? 41.762 -1.995 39.613 1.00 38.89 310 SER A N 1
ATOM 2395 C CA . SER A 1 322 ? 42.993 -2.112 40.378 1.00 35.87 310 SER A CA 1
ATOM 2396 C C . SER A 1 322 ? 43.964 -1.051 39.874 1.00 39.15 310 SER A C 1
ATOM 2397 O O . SER A 1 322 ? 43.915 -0.661 38.702 1.00 35.48 310 SER A O 1
ATOM 2400 N N . LEU A 1 323 ? 44.842 -0.600 40.768 1.00 40.45 311 LEU A N 1
ATOM 2401 C CA . LEU A 1 323 ? 45.941 0.312 40.429 1.00 42.69 311 LEU A CA 1
ATOM 2402 C C . LEU A 1 323 ? 47.195 -0.477 40.174 1.00 37.40 311 LEU A C 1
ATOM 2403 O O . LEU A 1 323 ? 48.033 -0.056 39.413 1.00 41.34 311 LEU A O 1
ATOM 2408 N N . THR A 1 324 ? 47.309 -1.664 40.776 1.00 37.39 312 THR A N 1
ATOM 2409 C CA . THR A 1 324 ? 48.542 -2.415 40.748 1.00 35.17 312 THR A CA 1
ATOM 2410 C C . THR A 1 324 ? 48.582 -3.662 39.872 1.00 35.74 312 THR A C 1
ATOM 2411 O O . THR A 1 324 ? 49.671 -4.166 39.529 1.00 33.52 312 THR A O 1
ATOM 2415 N N . ASP A 1 325 ? 47.430 -4.222 39.530 1.00 34.60 313 ASP A N 1
ATOM 2416 C CA . ASP A 1 325 ? 47.434 -5.522 38.847 1.00 33.09 313 ASP A CA 1
ATOM 2417 C C . ASP A 1 325 ? 47.450 -5.263 37.343 1.00 31.07 313 ASP A C 1
ATOM 2418 O O . ASP A 1 325 ? 46.508 -4.695 36.842 1.00 32.40 313 ASP A O 1
ATOM 2423 N N . PRO A 1 326 ? 48.541 -5.634 36.636 1.00 30.14 314 PRO A N 1
ATOM 2424 C CA . PRO A 1 326 ? 48.670 -5.324 35.204 1.00 30.15 314 PRO A CA 1
ATOM 2425 C C . PRO A 1 326 ? 47.667 -6.017 34.263 1.00 31.04 314 PRO A C 1
ATOM 2426 O O . PRO A 1 326 ? 47.352 -5.449 33.201 1.00 31.72 314 PRO A O 1
ATOM 2430 N N . SER A 1 327 ? 47.144 -7.202 34.628 1.00 29.93 315 SER A N 1
ATOM 2431 C CA . SER A 1 327 ? 45.965 -7.771 33.903 1.00 29.46 315 SER A CA 1
ATOM 2432 C C . SER A 1 327 ? 44.804 -6.805 33.815 1.00 29.45 315 SER A C 1
ATOM 2433 O O . SER A 1 327 ? 44.126 -6.718 32.806 1.00 34.45 315 SER A O 1
ATOM 2436 N N . VAL A 1 328 ? 44.608 -5.993 34.833 1.00 31.88 316 VAL A N 1
ATOM 2437 C CA . VAL A 1 328 ? 43.618 -4.948 34.755 1.00 27.91 316 VAL A CA 1
ATOM 2438 C C . VAL A 1 328 ? 44.116 -3.650 34.116 1.00 32.32 316 VAL A C 1
ATOM 2439 O O . VAL A 1 328 ? 43.439 -3.067 33.259 1.00 36.15 316 VAL A O 1
ATOM 2443 N N . THR A 1 329 ? 45.270 -3.165 34.550 1.00 32.99 317 THR A N 1
ATOM 2444 C CA . THR A 1 329 ? 45.753 -1.875 34.090 1.00 33.87 317 THR A CA 1
ATOM 2445 C C . THR A 1 329 ? 46.348 -1.872 32.678 1.00 31.37 317 THR A C 1
ATOM 2446 O O . THR A 1 329 ? 46.232 -0.864 32.005 1.00 33.59 317 THR A O 1
ATOM 2450 N N . ALA A 1 330 ? 47.010 -2.942 32.249 1.00 30.75 318 ALA A N 1
ATOM 2451 C CA . ALA A 1 330 ? 47.728 -2.925 30.975 1.00 31.82 318 ALA A CA 1
ATOM 2452 C C . ALA A 1 330 ? 46.842 -2.550 29.773 1.00 33.94 318 ALA A C 1
ATOM 2453 O O . ALA A 1 330 ? 47.231 -1.676 29.010 1.00 32.62 318 ALA A O 1
ATOM 2455 N N . PRO A 1 331 ? 45.698 -3.259 29.556 1.00 35.55 319 PRO A N 1
ATOM 2456 C CA . PRO A 1 331 ? 44.888 -2.918 28.369 1.00 36.25 319 PRO A CA 1
ATOM 2457 C C . PRO A 1 331 ? 44.285 -1.536 28.418 1.00 38.27 319 PRO A C 1
ATOM 2458 O O . PRO A 1 331 ? 44.164 -0.899 27.392 1.00 39.55 319 PRO A O 1
ATOM 2462 N N . ILE A 1 332 ? 43.978 -1.047 29.617 1.00 39.35 320 ILE A N 1
ATOM 2463 C CA . ILE A 1 332 ? 43.500 0.316 29.800 1.00 37.87 320 ILE A CA 1
ATOM 2464 C C . ILE A 1 332 ? 44.593 1.358 29.498 1.00 38.47 320 ILE A C 1
ATOM 2465 O O . ILE A 1 332 ? 44.399 2.282 28.709 1.00 36.08 320 ILE A O 1
ATOM 2470 N N . LEU A 1 333 ? 45.776 1.190 30.085 1.00 36.62 321 LEU A N 1
ATOM 2471 C CA . LEU A 1 333 ? 46.852 2.119 29.850 1.00 36.60 321 LEU A CA 1
ATOM 2472 C C . LEU A 1 333 ? 47.354 2.048 28.420 1.00 35.65 321 LEU A C 1
ATOM 2473 O O . LEU A 1 333 ? 47.710 3.065 27.879 1.00 36.81 321 LEU A O 1
ATOM 2478 N N . ALA A 1 334 ? 47.367 0.867 27.804 1.00 32.70 322 ALA A N 1
ATOM 2479 C CA . ALA A 1 334 ? 47.762 0.767 26.421 1.00 35.30 322 ALA A CA 1
ATOM 2480 C C . ALA A 1 334 ? 46.830 1.578 25.508 1.00 38.60 322 ALA A C 1
ATOM 2481 O O . ALA A 1 334 ? 47.292 2.214 24.555 1.00 38.21 322 ALA A O 1
ATOM 2483 N N . GLU A 1 335 ? 45.532 1.554 25.797 1.00 38.76 323 GLU A N 1
ATOM 2484 C CA . GLU A 1 335 ? 44.569 2.371 25.067 1.00 40.36 323 GLU A CA 1
ATOM 2485 C C . GLU A 1 335 ? 44.791 3.861 25.332 1.00 42.56 323 GLU A C 1
ATOM 2486 O O . GLU A 1 335 ? 44.775 4.693 24.402 1.00 44.66 323 GLU A O 1
ATOM 2492 N N . ILE A 1 336 ? 45.044 4.230 26.582 1.00 42.37 324 ILE A N 1
ATOM 2493 C CA . ILE A 1 336 ? 45.230 5.649 26.893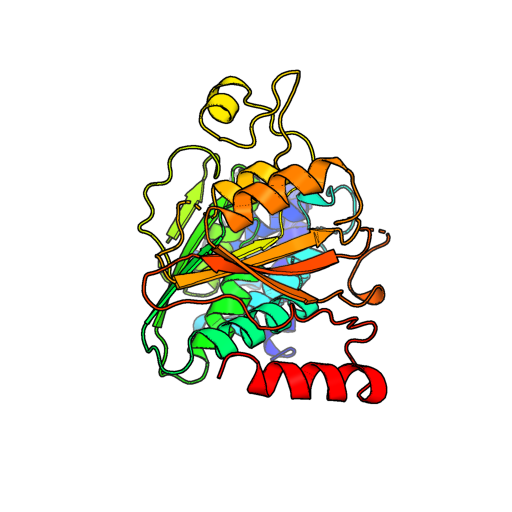 1.00 43.18 324 ILE A CA 1
ATOM 2494 C C . ILE A 1 336 ? 46.537 6.166 26.264 1.00 43.63 324 ILE A C 1
ATOM 2495 O O . ILE A 1 336 ? 46.608 7.303 25.839 1.00 45.27 324 ILE A O 1
ATOM 2500 N N . GLU A 1 337 ? 47.540 5.320 26.152 1.00 42.77 325 GLU A N 1
ATOM 2501 C CA . GLU A 1 337 ? 48.801 5.732 25.546 1.00 45.81 325 GLU A CA 1
ATOM 2502 C C . GLU A 1 337 ? 48.613 6.300 24.134 1.00 49.26 325 GLU A C 1
ATOM 2503 O O . GLU A 1 337 ? 49.309 7.240 23.753 1.00 49.34 325 GLU A O 1
ATOM 2509 N N . ASN A 1 338 ? 47.677 5.728 23.382 1.00 51.42 326 ASN A N 1
ATOM 2510 C CA . ASN A 1 338 ? 47.367 6.192 22.029 1.00 53.48 326 ASN A CA 1
ATOM 2511 C C . ASN A 1 338 ? 46.156 7.117 21.856 1.00 51.97 326 ASN A C 1
ATOM 2512 O O . ASN A 1 338 ? 45.993 7.670 20.783 1.00 52.99 326 ASN A O 1
ATOM 2517 N N . TRP A 1 339 ? 45.348 7.307 22.901 1.00 52.76 327 TRP A N 1
ATOM 2518 C CA . TRP A 1 339 ? 43.994 7.869 22.783 1.00 53.19 327 TRP A CA 1
ATOM 2519 C C . TRP A 1 339 ? 44.026 9.304 22.280 1.00 58.00 327 TRP A C 1
ATOM 2520 O O . TRP A 1 339 ? 43.224 9.692 21.405 1.00 56.57 327 TRP A O 1
ATOM 2531 N N . PHE A 1 340 ? 44.956 10.090 22.817 1.00 59.75 328 PHE A N 1
ATOM 2532 C CA . PHE A 1 340 ? 44.965 11.530 22.528 1.00 62.09 328 PHE A CA 1
ATOM 2533 C C . PHE A 1 340 ? 45.923 11.932 21.389 1.00 65.85 328 PHE A C 1
ATOM 2534 O O . PHE A 1 340 ? 46.088 13.132 21.128 1.00 67.46 328 PHE A O 1
ATOM 2542 N N . LYS A 1 341 ? 46.527 10.945 20.717 1.00 68.64 329 LYS A N 1
ATOM 2543 C CA . LYS A 1 341 ? 47.512 11.221 19.672 1.00 72.59 329 LYS A CA 1
ATOM 2544 C C . LYS A 1 341 ? 46.857 11.780 18.404 1.00 75.72 329 LYS A C 1
ATOM 2545 O O . LYS A 1 341 ? 45.814 11.279 17.969 1.00 79.02 329 LYS A O 1
#

Sequence (318 aa):
ANEATQELFQVLDNTAIILQNELEISYLEAVYETGENLFQKEVLQKEEKQLKLQASYESIELENFSNEEIRKGLQLALLKGKHGIQVNHQTPDSIGFIVAYLLEKVIQKKKNVSILDPACGTANLLTTVINQLELKGDVDVHASGVDVDDLLISLALVGADLQRQKTLLHQDGLANLLVDPVDVVISDLPVGYYPDDENAKTFELCREEGHSFAHFLFIEQGRRYTKPGGYLFFLVPDAFGTSDFAKVDKFIKKNGHIEGIIKKLPETLFKSQARKSILILEKADVDVKPPKEVLLANLSSLTDPSVTAPILAEIENWFK

B-factor: mean 44.48, std 8.77, range [22.82, 101.7]

CATH classification: 1.10.150.470 (+1 more: 3.40.50.150)

Nearest PDB structures (foldseek):
  2f8l-assembly1_A  TM=1.002E+00  e=2.018E-59  Listeria monocytogenes
  2okc-assembly1_A  TM=6.222E-01  e=5.510E-12  Bacteroides thetaiotaomicron VPI-5482
  3lkd-assembly1_A  TM=7.027E-01  e=7.186E-11  Streptococcus thermophilus LMG 18311
  1aqj-assembly2_A  TM=8.144E-01  e=5.687E-09  Thermus aquaticus
  4g67-assembly1_A  TM=5.203E-01  e=7.191E-04  Burkholderia thailandensis E264

Solvent-accessible surface area: 15243 Å² total

Radius of gyration: 20.32 Å; Cα contacts (8 Å, |Δi|>4): 520; chains: 1; bounding box: 54×45×60 Å

Secondary structure (DSSP, 8-state):
--HHHHHHHHHHHHHHHHHHHHS---HHHHHHHHHHHHHHTS-TT----HHHHHHHHHT--GGGS-HHHHHHHHHHHHHH---S--GGG---HHHHHHHHHHHHHHHTT-SEEEEEETT-TTSHHHHHHHHHHHTTSS-EEEEEEEES-HHHHHHHHHHHHHHT---EEES-TTS------EEEEEEE---SEES-HHHHTTSTT--SSSPEEHHHHHHHH---EEEEEEEEEEEE----STTHHHHHHHHHHHEEEEEEEEPPGGGS-----EEEEEEEE--TT----SS-EEEE---SS-HHHHHHHHHHHHHHT-

Foldseek 3Di:
DCVLLVLLLVLLQVQLVQCCPQVVNQSLLSSLQLLVCLLVVHNVPPVSNRVVNNVSSVVDDLVPPALVSLLSSSVVSLVVSPPDDDPLQHADVLVLVVVLVLVCLQCPQDQEFEEEELACFLVSSVSSSQCSVCVVPRHDYHYEYEHQDDSRLSNNVSSCSSSVHDYYYHRRSLADDPAAAGLEYEYAFRWDFDPPLVSLVVDPQRDPDDTGTRRLSCLRSNCRHPAFHKYKYKDAPVCPDPSVVVSQVVLVVFWHWQEKEWAAPVSDDVPHTIIITMTTGHDPPDDHDPDHHYAYQNDSPDCVRVVVVVVCSNPSND